Protein AF-A0A167UQG4-F1 (afdb_monomer)

Structure (mmCIF, N/CA/C/O backbone):
data_AF-A0A167UQG4-F1
#
_entry.id   AF-A0A167UQG4-F1
#
loop_
_atom_site.group_PDB
_atom_site.id
_atom_site.type_symbol
_atom_site.label_atom_id
_atom_site.label_alt_id
_atom_site.label_comp_id
_atom_site.label_asym_id
_atom_site.label_entity_id
_atom_site.label_seq_id
_atom_site.pdbx_PDB_ins_code
_atom_site.Cartn_x
_atom_site.Cartn_y
_atom_site.Cartn_z
_atom_site.occupancy
_atom_site.B_iso_or_equiv
_atom_site.auth_seq_id
_atom_site.auth_comp_id
_atom_site.auth_asym_id
_atom_site.auth_atom_id
_atom_site.pdbx_PDB_model_num
ATOM 1 N N . MET A 1 1 ? -25.604 55.575 -1.980 1.00 44.06 1 MET A N 1
ATOM 2 C CA . MET A 1 1 ? -24.726 55.229 -0.843 1.00 44.06 1 MET A CA 1
ATOM 3 C C . MET A 1 1 ? -23.703 54.223 -1.335 1.00 44.06 1 MET A C 1
ATOM 5 O O . MET A 1 1 ? -24.022 53.053 -1.478 1.00 44.06 1 MET A O 1
ATOM 9 N N . ALA A 1 2 ? -22.527 54.716 -1.715 1.00 41.53 2 ALA A N 1
ATOM 10 C CA . ALA A 1 2 ? -21.409 53.924 -2.204 1.00 41.53 2 ALA A CA 1
ATOM 11 C C . ALA A 1 2 ? -20.313 53.993 -1.138 1.00 41.53 2 ALA A C 1
ATOM 13 O O . ALA A 1 2 ? -19.807 55.078 -0.865 1.00 41.53 2 ALA A O 1
ATOM 14 N N . PHE A 1 3 ? -19.983 52.862 -0.519 1.00 41.62 3 PHE A N 1
ATOM 15 C CA . PHE A 1 3 ? -18.813 52.752 0.347 1.00 41.62 3 PHE A CA 1
ATOM 16 C C . PHE A 1 3 ? -17.750 51.947 -0.390 1.00 41.62 3 PHE A C 1
ATOM 18 O O . PHE A 1 3 ? -17.794 50.724 -0.475 1.00 41.62 3 PHE A O 1
ATOM 25 N N . SER A 1 4 ? -16.832 52.705 -0.980 1.00 42.44 4 SER A N 1
ATOM 26 C CA . SER A 1 4 ? -15.560 52.248 -1.512 1.00 42.44 4 SER A CA 1
ATOM 27 C C . SER A 1 4 ? -14.543 52.296 -0.376 1.00 42.44 4 SER A C 1
ATOM 29 O O . SER A 1 4 ? -14.320 53.364 0.191 1.00 42.44 4 SER A O 1
ATOM 31 N N . LEU A 1 5 ? -13.943 51.156 -0.038 1.00 44.22 5 LEU A N 1
ATOM 32 C CA . LEU A 1 5 ? -12.748 51.067 0.801 1.00 44.22 5 LEU A CA 1
ATOM 33 C C . LEU A 1 5 ? -11.855 49.949 0.254 1.00 44.22 5 LEU A C 1
ATOM 35 O O . LEU A 1 5 ? -11.884 48.821 0.731 1.00 44.22 5 LEU A O 1
ATOM 39 N N . ASN A 1 6 ? -11.057 50.281 -0.760 1.00 39.06 6 ASN A N 1
ATOM 40 C CA . ASN A 1 6 ? -9.860 49.521 -1.111 1.00 39.06 6 ASN A CA 1
ATOM 41 C C . ASN A 1 6 ? -8.646 50.269 -0.545 1.00 39.06 6 ASN A C 1
ATOM 43 O O . ASN A 1 6 ? -8.158 51.225 -1.145 1.00 39.06 6 ASN A O 1
ATOM 47 N N . LEU A 1 7 ? -8.185 49.833 0.628 1.00 46.12 7 LEU A N 1
ATOM 48 C CA . LEU A 1 7 ? -6.834 50.085 1.137 1.00 46.12 7 LEU A CA 1
ATOM 49 C C . LEU A 1 7 ? -5.995 48.802 1.011 1.00 46.12 7 LEU A C 1
ATOM 51 O O . LEU A 1 7 ? -6.557 47.724 0.860 1.00 46.12 7 LEU A O 1
ATOM 55 N N . PHE A 1 8 ? -4.669 48.965 1.122 1.00 41.91 8 PHE A N 1
ATOM 56 C CA . PHE A 1 8 ? -3.551 48.046 0.815 1.00 41.91 8 PHE A CA 1
ATOM 57 C C . PHE A 1 8 ? -3.086 48.181 -0.646 1.00 41.91 8 PHE A C 1
ATOM 59 O O . PHE A 1 8 ? -3.626 47.565 -1.552 1.00 41.91 8 PHE A O 1
ATOM 66 N N . SER A 1 9 ? -2.178 49.095 -1.008 1.00 38.16 9 SER A N 1
ATOM 67 C CA . SER A 1 9 ? -0.831 49.412 -0.490 1.00 38.16 9 SER A CA 1
ATOM 68 C C . SER A 1 9 ? 0.144 48.228 -0.483 1.00 38.16 9 SER A C 1
ATOM 70 O O . SER A 1 9 ? 0.156 47.410 0.428 1.00 38.16 9 SER A O 1
ATOM 72 N N . THR A 1 10 ? 0.993 48.229 -1.519 1.00 45.59 10 THR A N 1
ATOM 73 C CA . THR A 1 10 ? 2.433 47.909 -1.523 1.00 45.59 10 THR A CA 1
ATOM 74 C C . THR A 1 10 ? 2.915 46.622 -0.846 1.00 45.59 10 THR A C 1
ATOM 76 O O . THR A 1 10 ? 3.188 46.609 0.347 1.00 45.59 10 THR A O 1
ATOM 79 N N . ALA A 1 11 ? 3.251 45.621 -1.665 1.00 42.28 11 ALA A N 1
ATOM 80 C CA . ALA A 1 11 ? 4.601 45.045 -1.689 1.00 42.28 11 ALA A CA 1
ATOM 81 C C . ALA A 1 11 ? 4.767 44.161 -2.932 1.00 42.28 11 ALA A C 1
ATOM 83 O O . ALA A 1 11 ? 4.270 43.039 -3.011 1.00 42.28 11 ALA A O 1
ATOM 84 N N . ARG A 1 12 ? 5.507 44.669 -3.919 1.00 43.81 12 ARG A N 1
ATOM 85 C CA . ARG A 1 12 ? 6.054 43.862 -5.009 1.00 43.81 12 ARG A CA 1
ATOM 86 C C . ARG A 1 12 ? 7.182 43.025 -4.409 1.00 43.81 12 ARG A C 1
ATOM 88 O O . ARG A 1 12 ? 8.318 43.479 -4.347 1.00 43.81 12 ARG A O 1
ATOM 95 N N . ALA A 1 13 ? 6.859 41.833 -3.920 1.00 40.12 13 ALA A N 1
ATOM 96 C CA . ALA A 1 13 ? 7.872 40.867 -3.533 1.00 40.12 13 ALA A CA 1
ATOM 97 C C . ALA A 1 13 ? 8.563 40.371 -4.808 1.00 40.12 13 ALA A C 1
ATOM 99 O O . ALA A 1 13 ? 7.996 39.618 -5.601 1.00 40.12 13 ALA A O 1
ATOM 100 N N . THR A 1 14 ? 9.789 40.831 -5.025 1.00 47.28 14 THR A N 1
ATOM 101 C CA . THR A 1 14 ? 10.745 40.194 -5.921 1.00 47.28 14 THR A CA 1
ATOM 102 C C . THR A 1 14 ? 11.059 38.818 -5.343 1.00 47.28 14 THR A C 1
ATOM 104 O O . THR A 1 14 ? 11.948 38.650 -4.511 1.00 47.28 14 THR A O 1
ATOM 107 N N . SER A 1 15 ? 10.302 37.802 -5.753 1.00 40.91 15 SER A N 1
ATOM 108 C CA . SER A 1 15 ? 10.713 36.423 -5.539 1.00 40.91 15 SER A CA 1
ATOM 109 C C . SER A 1 15 ? 11.954 36.191 -6.393 1.00 40.91 15 SER A C 1
ATOM 111 O O . SER A 1 15 ? 11.894 35.982 -7.604 1.00 40.91 15 SER A O 1
ATOM 113 N N . ALA A 1 16 ? 13.113 36.298 -5.744 1.00 41.09 16 ALA A N 1
ATOM 114 C CA . ALA A 1 16 ? 14.368 35.818 -6.279 1.00 41.09 16 ALA A CA 1
ATOM 115 C C . ALA A 1 16 ? 14.128 34.414 -6.845 1.00 41.09 16 ALA A C 1
ATOM 117 O O . ALA A 1 16 ? 13.680 33.514 -6.128 1.00 41.09 16 ALA A O 1
ATOM 118 N N . LEU A 1 17 ? 14.392 34.255 -8.143 1.00 42.31 17 LEU A N 1
ATOM 119 C CA . LEU A 1 17 ? 14.479 32.974 -8.827 1.00 42.31 17 LEU A CA 1
ATOM 120 C C . LEU A 1 17 ? 15.556 32.153 -8.123 1.00 42.31 17 LEU A C 1
ATOM 122 O O . LEU A 1 17 ? 16.732 32.168 -8.484 1.00 42.31 17 LEU A O 1
ATOM 126 N N . ARG A 1 18 ? 15.154 31.442 -7.071 1.00 41.59 18 ARG A N 1
ATOM 127 C CA . ARG A 1 18 ? 15.983 30.440 -6.431 1.00 41.59 18 ARG A CA 1
ATOM 128 C C . ARG A 1 18 ? 15.953 29.243 -7.364 1.00 41.59 18 ARG A C 1
ATOM 130 O O . ARG A 1 18 ? 15.085 28.380 -7.275 1.00 41.59 18 ARG A O 1
ATOM 137 N N . SER A 1 19 ? 16.876 29.282 -8.321 1.00 50.94 19 SER A N 1
ATOM 138 C CA . SER A 1 19 ? 17.282 28.141 -9.127 1.00 50.94 19 SER A CA 1
ATOM 139 C C . SER A 1 19 ? 17.297 26.914 -8.213 1.00 50.94 19 SER A C 1
ATOM 141 O O . SER A 1 19 ? 17.984 26.959 -7.182 1.00 50.94 19 SER A O 1
ATOM 143 N N . PRO A 1 20 ? 16.523 25.847 -8.491 1.00 48.69 20 PRO A N 1
ATOM 144 C CA . PRO A 1 20 ? 16.778 24.593 -7.821 1.00 48.69 20 PRO A CA 1
ATOM 145 C C . PRO A 1 20 ? 18.173 24.206 -8.288 1.00 48.69 20 PRO A C 1
ATOM 147 O O . PRO A 1 20 ? 18.348 23.790 -9.431 1.00 48.69 20 PRO A O 1
ATOM 150 N N . ALA A 1 21 ? 19.170 24.434 -7.430 1.00 43.59 21 ALA A N 1
ATOM 151 C CA . ALA A 1 21 ? 20.502 23.906 -7.616 1.00 43.59 21 ALA A CA 1
ATOM 152 C C . ALA A 1 21 ? 20.298 22.430 -7.916 1.00 43.59 21 ALA A C 1
ATOM 154 O O . ALA A 1 21 ? 19.863 21.658 -7.056 1.00 43.59 21 ALA A O 1
ATOM 155 N N . THR A 1 22 ? 20.492 22.088 -9.187 1.00 49.50 22 THR A N 1
ATOM 156 C CA . THR A 1 22 ? 20.517 20.733 -9.679 1.00 49.50 22 THR A CA 1
ATOM 157 C C . THR A 1 22 ? 21.575 20.058 -8.834 1.00 49.50 22 THR A C 1
ATOM 159 O O . THR A 1 22 ? 22.768 20.184 -9.096 1.00 49.50 22 THR A O 1
ATOM 162 N N . MET A 1 23 ? 21.139 19.379 -7.775 1.00 44.22 23 MET A N 1
ATOM 163 C CA . MET A 1 23 ? 21.910 18.349 -7.111 1.00 44.22 23 MET A CA 1
ATOM 164 C C . MET A 1 23 ? 22.037 17.244 -8.153 1.00 44.22 23 MET A C 1
ATOM 166 O O . MET A 1 23 ? 21.338 16.231 -8.126 1.00 44.22 23 MET A O 1
ATOM 170 N N . LEU A 1 24 ? 22.914 17.481 -9.130 1.00 43.97 24 LEU A N 1
ATOM 171 C CA . LEU A 1 24 ? 23.638 16.429 -9.790 1.00 43.97 24 LEU A CA 1
ATOM 172 C C . LEU A 1 24 ? 24.269 15.685 -8.624 1.00 43.97 24 LEU A C 1
ATOM 174 O O . LEU A 1 24 ? 25.264 16.123 -8.052 1.00 43.97 24 LEU A O 1
ATOM 178 N N . ARG A 1 25 ? 23.643 14.577 -8.218 1.00 46.06 25 ARG A N 1
ATOM 179 C CA . ARG A 1 25 ? 24.401 13.503 -7.605 1.00 46.06 25 ARG A CA 1
ATOM 180 C C . ARG A 1 25 ? 25.448 13.171 -8.652 1.00 46.06 25 ARG A C 1
ATOM 182 O O . ARG A 1 25 ? 25.161 12.448 -9.605 1.00 46.06 25 ARG A O 1
ATOM 189 N N . LEU A 1 26 ? 26.623 13.785 -8.518 1.00 40.41 26 LEU A N 1
ATOM 190 C CA . LEU A 1 26 ? 27.827 13.255 -9.105 1.00 40.41 26 LEU A CA 1
ATOM 191 C C . LEU A 1 26 ? 27.872 11.831 -8.576 1.00 40.41 26 LEU A C 1
ATOM 193 O O . LEU A 1 26 ? 28.085 11.597 -7.388 1.00 40.41 26 LEU A O 1
ATOM 197 N N . PHE A 1 27 ? 27.554 10.881 -9.447 1.00 45.03 27 PHE A N 1
ATOM 198 C CA . PHE A 1 27 ? 27.988 9.523 -9.234 1.00 45.03 27 PHE A CA 1
ATOM 199 C C . PHE A 1 27 ? 29.497 9.632 -9.090 1.00 45.03 27 PHE A C 1
ATOM 201 O O . PHE A 1 27 ? 30.192 9.952 -10.055 1.00 45.03 27 PHE A O 1
ATOM 208 N N . SER A 1 28 ? 29.976 9.472 -7.861 1.00 40.66 28 SER A N 1
ATOM 209 C CA . SER A 1 28 ? 31.384 9.316 -7.564 1.00 40.66 28 SER A CA 1
ATOM 210 C C . SER A 1 28 ? 31.857 8.109 -8.364 1.00 40.66 28 SER A C 1
ATOM 212 O O . SER A 1 28 ? 31.721 6.970 -7.928 1.00 40.66 28 SER A O 1
ATOM 214 N N . PHE A 1 29 ? 32.374 8.347 -9.567 1.00 49.50 29 PHE A N 1
ATOM 215 C CA . PHE A 1 29 ? 33.237 7.398 -10.244 1.00 49.50 29 PHE A CA 1
ATOM 216 C C . PHE A 1 29 ? 34.545 7.413 -9.464 1.00 49.50 29 PHE A C 1
ATOM 218 O O . PHE A 1 29 ? 35.520 8.062 -9.843 1.00 49.50 29 PHE A O 1
ATOM 225 N N . THR A 1 30 ? 34.564 6.712 -8.333 1.00 48.34 30 THR A N 1
ATOM 226 C CA . THR A 1 30 ? 35.820 6.197 -7.820 1.00 48.34 30 THR A CA 1
ATOM 227 C C . THR A 1 30 ? 36.338 5.273 -8.916 1.00 48.34 30 THR A C 1
ATOM 229 O O . THR A 1 30 ? 35.802 4.195 -9.172 1.00 48.34 30 THR A O 1
ATOM 232 N N . ARG A 1 31 ? 37.341 5.745 -9.665 1.00 52.44 31 ARG A N 1
ATOM 233 C CA . ARG A 1 31 ? 38.166 4.852 -10.477 1.00 52.44 31 ARG A CA 1
ATOM 234 C C . ARG A 1 31 ? 38.601 3.728 -9.536 1.00 52.44 31 ARG A C 1
ATOM 236 O O . ARG A 1 31 ? 39.159 4.052 -8.485 1.00 52.44 31 ARG A O 1
ATOM 243 N N . PRO A 1 32 ? 38.360 2.446 -9.850 1.00 47.47 32 PRO A N 1
ATOM 244 C CA . PRO A 1 32 ? 39.000 1.395 -9.088 1.00 47.47 32 PRO A CA 1
ATOM 245 C C . PRO A 1 32 ? 40.500 1.593 -9.294 1.00 47.47 32 PRO A C 1
ATOM 247 O O . PRO A 1 32 ? 41.012 1.444 -10.404 1.00 47.47 32 PRO A O 1
ATOM 250 N N . ALA A 1 33 ? 41.193 2.019 -8.240 1.00 46.78 33 ALA A N 1
ATOM 251 C CA . ALA A 1 33 ? 42.635 1.926 -8.194 1.00 46.78 33 ALA A CA 1
ATOM 252 C C . ALA A 1 33 ? 42.943 0.439 -8.368 1.00 46.78 33 ALA A C 1
ATOM 254 O O . ALA A 1 33 ? 42.618 -0.379 -7.506 1.00 46.78 33 ALA A O 1
ATOM 255 N N . HIS A 1 34 ? 43.481 0.073 -9.528 1.00 50.28 34 HIS A N 1
ATOM 256 C CA . HIS A 1 34 ? 44.082 -1.232 -9.708 1.00 50.28 34 HIS A CA 1
ATOM 257 C C . HIS A 1 34 ? 45.213 -1.321 -8.685 1.00 50.28 34 HIS A C 1
ATOM 259 O O . HIS A 1 34 ? 46.263 -0.710 -8.861 1.00 50.28 34 HIS A O 1
ATOM 265 N N . ALA A 1 35 ? 44.961 -2.027 -7.585 1.00 48.19 35 ALA A N 1
ATOM 266 C CA . ALA A 1 35 ? 45.991 -2.411 -6.643 1.00 48.19 35 ALA A CA 1
ATOM 267 C C . ALA A 1 35 ? 46.981 -3.293 -7.410 1.00 48.19 35 ALA A C 1
ATOM 269 O O . ALA A 1 35 ? 46.701 -4.459 -7.696 1.00 48.19 35 ALA A O 1
ATOM 270 N N . ALA A 1 36 ? 48.108 -2.708 -7.815 1.00 57.75 36 ALA A N 1
ATOM 271 C CA . ALA A 1 36 ? 49.253 -3.484 -8.246 1.00 57.75 36 ALA A CA 1
ATOM 272 C C . ALA A 1 36 ? 49.681 -4.352 -7.048 1.00 57.75 36 ALA A C 1
ATOM 274 O O . ALA A 1 36 ? 49.823 -3.818 -5.944 1.00 57.75 36 ALA A O 1
ATOM 275 N N . PRO A 1 37 ? 49.824 -5.678 -7.209 1.00 54.94 37 PRO A N 1
ATOM 276 C CA . PRO A 1 37 ? 50.287 -6.522 -6.119 1.00 54.94 37 PRO A CA 1
ATOM 277 C C . PRO A 1 37 ? 51.728 -6.134 -5.741 1.00 54.94 37 PRO A C 1
ATOM 279 O O . PRO A 1 37 ? 52.504 -5.769 -6.628 1.00 54.94 37 PRO A O 1
ATOM 282 N N . PRO A 1 38 ? 52.104 -6.210 -4.451 1.00 48.00 38 PRO A N 1
ATOM 283 C CA . PRO A 1 38 ? 53.460 -5.900 -4.021 1.00 48.00 38 PRO A CA 1
ATOM 284 C C . PRO A 1 38 ? 54.453 -6.855 -4.692 1.00 48.00 38 PRO A C 1
ATOM 286 O O . PRO A 1 38 ? 54.266 -8.073 -4.696 1.00 48.00 38 PRO A O 1
ATOM 289 N N . PHE A 1 39 ? 55.506 -6.284 -5.275 1.00 46.25 39 PHE A N 1
ATOM 290 C CA . PHE A 1 39 ? 56.647 -7.020 -5.801 1.00 46.25 39 PHE A CA 1
ATOM 291 C C . PHE A 1 39 ? 57.419 -7.620 -4.618 1.00 46.25 39 PHE A C 1
ATOM 293 O O . PHE A 1 39 ? 58.091 -6.903 -3.880 1.00 46.25 39 PHE A O 1
ATOM 300 N N . ILE A 1 40 ? 57.259 -8.927 -4.404 1.00 49.91 40 ILE A N 1
ATOM 301 C CA . ILE A 1 40 ? 58.032 -9.711 -3.437 1.00 49.91 40 ILE A CA 1
ATOM 302 C C . ILE A 1 40 ? 59.049 -10.515 -4.243 1.00 49.91 40 ILE A C 1
ATOM 304 O O . ILE A 1 40 ? 58.682 -11.442 -4.969 1.00 49.91 40 ILE A O 1
ATOM 308 N N . ASP A 1 41 ? 60.319 -10.141 -4.120 1.00 48.91 41 ASP A N 1
ATOM 309 C CA . ASP A 1 41 ? 61.443 -10.895 -4.664 1.00 48.91 41 ASP A CA 1
ATOM 310 C C . ASP A 1 41 ? 61.645 -12.161 -3.818 1.00 48.91 41 ASP A C 1
ATOM 312 O O . ASP A 1 41 ? 61.890 -12.098 -2.613 1.00 48.91 41 ASP A O 1
ATOM 316 N N . GLY A 1 42 ? 61.488 -13.331 -4.437 1.00 42.59 42 GLY A N 1
ATOM 317 C CA . GLY A 1 42 ? 61.530 -14.615 -3.740 1.00 42.59 42 GLY A CA 1
ATOM 318 C C . GLY A 1 42 ? 61.753 -15.775 -4.700 1.00 42.59 42 GLY A C 1
ATOM 319 O O . GLY A 1 42 ? 60.814 -16.334 -5.266 1.00 42.59 42 GLY A O 1
ATOM 320 N N . ARG A 1 43 ? 63.024 -16.145 -4.880 1.00 44.59 43 ARG A N 1
ATOM 321 C CA . ARG A 1 43 ? 63.448 -17.393 -5.527 1.00 44.59 43 ARG A CA 1
ATOM 322 C C . ARG A 1 43 ? 63.004 -18.574 -4.660 1.00 44.59 43 ARG A C 1
ATOM 324 O O . ARG A 1 43 ? 63.323 -18.620 -3.479 1.00 44.59 43 ARG A O 1
ATOM 331 N N . GLY A 1 44 ? 62.310 -19.541 -5.253 1.00 38.81 44 GLY A N 1
ATOM 332 C CA . GLY A 1 44 ? 61.918 -20.782 -4.580 1.00 38.81 44 GLY A CA 1
ATOM 333 C C . GLY A 1 44 ? 60.709 -21.417 -5.253 1.00 38.81 44 GLY A C 1
ATOM 334 O O . GLY A 1 44 ? 59.578 -20.967 -5.093 1.00 38.81 44 GLY A O 1
ATOM 335 N N . GLY A 1 45 ? 60.951 -22.436 -6.074 1.00 50.22 45 GLY A N 1
ATOM 336 C CA . GLY A 1 45 ? 59.930 -23.084 -6.887 1.00 50.22 45 GLY A CA 1
ATOM 337 C C . GLY A 1 45 ? 58.823 -23.751 -6.069 1.00 50.22 45 GLY A C 1
ATOM 338 O O . GLY A 1 45 ? 59.052 -24.735 -5.382 1.00 50.22 45 GLY A O 1
ATOM 339 N N . SER A 1 46 ? 57.589 -23.274 -6.242 1.00 45.84 46 SER A N 1
ATOM 340 C CA . SER A 1 46 ? 56.387 -24.117 -6.277 1.00 45.84 46 SER A CA 1
ATOM 341 C C . SER A 1 46 ? 55.245 -23.379 -6.998 1.00 45.84 46 SER A C 1
ATOM 343 O O . SER A 1 46 ? 54.524 -22.556 -6.440 1.00 45.84 46 SER A O 1
ATOM 345 N N . LYS A 1 47 ? 55.053 -23.658 -8.291 1.00 48.88 47 LYS A N 1
ATOM 346 C CA . LYS A 1 47 ? 53.810 -23.308 -9.006 1.00 48.88 47 LYS A CA 1
ATOM 347 C C . LYS A 1 47 ? 52.885 -24.539 -8.976 1.00 48.88 47 LYS A C 1
ATOM 349 O O . LYS A 1 47 ? 53.376 -25.632 -9.230 1.00 48.88 47 LYS A O 1
ATOM 354 N N . PRO A 1 48 ? 51.547 -24.415 -8.890 1.00 48.78 48 PRO A N 1
ATOM 355 C CA . PRO A 1 48 ? 50.751 -23.479 -8.093 1.00 48.78 48 PRO A CA 1
ATOM 356 C C . PRO A 1 48 ? 49.541 -24.195 -7.430 1.00 48.78 48 PRO A C 1
ATOM 358 O O . PRO A 1 48 ? 48.648 -24.704 -8.114 1.00 48.78 48 PRO A O 1
ATOM 361 N N . ARG A 1 49 ? 49.429 -24.177 -6.096 1.00 51.34 49 ARG A N 1
ATOM 362 C CA . ARG A 1 49 ? 48.295 -24.798 -5.362 1.00 51.34 49 ARG A CA 1
ATOM 363 C C . ARG A 1 49 ? 46.922 -24.214 -5.771 1.00 51.34 49 ARG A C 1
ATOM 365 O O . ARG A 1 49 ? 45.922 -24.926 -5.790 1.00 51.34 49 ARG A O 1
ATOM 372 N N . SER A 1 50 ? 46.900 -22.954 -6.221 1.00 56.91 50 SER A N 1
ATOM 373 C CA . SER A 1 50 ? 45.722 -22.238 -6.745 1.00 56.91 50 SER A CA 1
ATOM 374 C C . SER A 1 50 ? 45.143 -22.831 -8.048 1.00 56.91 50 SER A C 1
ATOM 376 O O . SER A 1 50 ? 43.924 -22.973 -8.159 1.00 56.91 50 SER A O 1
ATOM 378 N N . LYS A 1 51 ? 45.971 -23.273 -9.014 1.00 54.28 51 LYS A N 1
ATOM 379 C CA . LYS A 1 51 ? 45.440 -23.906 -10.245 1.00 54.28 51 LYS A CA 1
ATOM 380 C C . LYS A 1 51 ? 44.856 -25.291 -9.970 1.00 54.28 51 LYS A C 1
ATOM 382 O O . LYS A 1 51 ? 43.929 -25.693 -10.663 1.00 54.28 51 LYS A O 1
ATOM 387 N N . ARG A 1 52 ? 45.346 -25.994 -8.941 1.00 52.62 52 ARG A N 1
ATOM 388 C CA . ARG A 1 52 ? 44.805 -27.295 -8.512 1.00 52.62 52 ARG A CA 1
ATOM 389 C C . ARG A 1 52 ? 43.430 -27.148 -7.846 1.00 52.62 52 ARG A C 1
ATOM 391 O O . ARG A 1 52 ? 42.553 -27.945 -8.140 1.00 52.62 52 ARG A O 1
ATOM 398 N N . LEU A 1 53 ? 43.209 -26.090 -7.057 1.00 57.38 53 LEU A N 1
ATOM 399 C CA . LEU A 1 53 ? 41.897 -25.728 -6.485 1.00 57.38 53 LEU A CA 1
ATOM 400 C C . LEU A 1 53 ? 40.874 -25.290 -7.552 1.00 57.38 53 LEU A C 1
ATOM 402 O O . LEU A 1 53 ? 39.711 -25.672 -7.483 1.00 57.38 53 LEU A O 1
ATOM 406 N N . LEU A 1 54 ? 41.301 -24.549 -8.581 1.00 57.31 54 LEU A N 1
ATOM 407 C CA . LEU A 1 54 ? 40.449 -24.200 -9.730 1.00 57.31 54 LEU A CA 1
ATOM 408 C C . LEU A 1 54 ? 40.170 -25.406 -10.646 1.00 57.31 54 LEU A C 1
ATOM 410 O O . LEU A 1 54 ? 39.080 -25.514 -11.213 1.00 57.31 54 LEU A O 1
ATOM 414 N N . ALA A 1 55 ? 41.120 -26.336 -10.781 1.00 59.78 55 ALA A N 1
ATOM 415 C CA . ALA A 1 55 ? 40.923 -27.604 -11.485 1.00 59.78 55 ALA A CA 1
ATOM 416 C C . ALA A 1 55 ? 39.970 -28.537 -10.718 1.00 59.78 55 ALA A C 1
ATOM 418 O O . ALA A 1 55 ? 39.080 -29.109 -11.342 1.00 59.78 55 ALA A O 1
ATOM 419 N N . ALA A 1 56 ? 40.086 -28.587 -9.386 1.00 65.69 56 ALA A N 1
ATOM 420 C CA . ALA A 1 56 ? 39.230 -29.351 -8.474 1.00 65.69 56 ALA A CA 1
ATOM 421 C C . ALA A 1 56 ? 37.849 -28.723 -8.231 1.00 65.69 56 ALA A C 1
ATOM 423 O O . ALA A 1 56 ? 37.009 -29.322 -7.570 1.00 65.69 56 ALA A O 1
ATOM 424 N N . ARG A 1 57 ? 37.594 -27.514 -8.744 1.00 71.62 57 ARG A N 1
ATOM 425 C CA . ARG A 1 57 ? 36.273 -26.903 -8.635 1.00 71.62 57 ARG A CA 1
ATOM 426 C C . ARG A 1 57 ? 35.298 -27.638 -9.543 1.00 71.62 57 ARG A C 1
ATOM 428 O O . ARG A 1 57 ? 35.529 -27.713 -10.759 1.00 71.62 57 ARG A O 1
ATOM 435 N N . ASP A 1 58 ? 34.219 -28.122 -8.937 1.00 85.12 58 ASP A N 1
ATOM 436 C CA . ASP A 1 58 ? 33.203 -28.916 -9.613 1.00 85.12 58 ASP A CA 1
ATOM 437 C C . ASP A 1 58 ? 32.749 -28.253 -10.919 1.00 85.12 58 ASP A C 1
ATOM 439 O O . ASP A 1 58 ? 32.517 -27.035 -10.965 1.00 85.12 58 ASP A O 1
ATOM 443 N N . PRO A 1 59 ? 32.561 -29.037 -11.993 1.00 86.50 59 PRO A N 1
ATOM 444 C CA . PRO A 1 59 ? 32.104 -28.511 -13.273 1.00 86.50 59 PRO A CA 1
ATOM 445 C C . PRO A 1 59 ? 30.738 -27.823 -13.145 1.00 86.50 59 PRO A C 1
ATOM 447 O O . PRO A 1 59 ? 30.497 -26.822 -13.816 1.00 86.50 59 PRO A O 1
ATOM 450 N N . LYS A 1 60 ? 29.881 -28.283 -12.221 1.00 86.50 60 LYS A N 1
ATOM 451 C CA . LYS A 1 60 ? 28.600 -27.638 -11.894 1.00 86.50 60 LYS A CA 1
ATOM 452 C C . LYS A 1 60 ? 28.804 -26.226 -11.353 1.00 86.50 60 LYS A C 1
ATOM 454 O O . LYS A 1 60 ? 28.158 -25.300 -11.829 1.00 86.50 60 LYS A O 1
ATOM 459 N N . ILE A 1 61 ? 29.751 -26.038 -10.433 1.00 86.25 61 ILE A N 1
ATOM 460 C CA . ILE A 1 61 ? 30.053 -24.717 -9.874 1.00 86.25 61 ILE A CA 1
ATOM 461 C C . ILE A 1 61 ? 30.644 -23.803 -10.958 1.00 86.25 61 ILE A C 1
ATOM 463 O O . ILE A 1 61 ? 30.296 -22.632 -11.021 1.00 86.25 61 ILE A O 1
ATOM 467 N N . LYS A 1 62 ? 31.457 -24.330 -11.883 1.00 84.12 62 LYS A N 1
ATOM 468 C CA . LYS A 1 62 ? 31.951 -23.561 -13.043 1.00 84.12 62 LYS A CA 1
ATOM 469 C C . LYS A 1 62 ? 30.832 -23.148 -14.000 1.00 84.12 62 LYS A C 1
ATOM 471 O O . LYS A 1 62 ? 30.879 -22.044 -14.533 1.00 84.12 62 LYS A O 1
ATOM 476 N N . ILE A 1 63 ? 29.843 -24.013 -14.233 1.00 86.69 63 ILE A N 1
ATOM 477 C CA . ILE A 1 63 ? 28.666 -23.692 -15.054 1.00 86.69 63 ILE A CA 1
ATOM 478 C C . ILE A 1 63 ? 27.806 -22.636 -14.359 1.00 86.69 63 ILE A C 1
ATOM 480 O O . ILE A 1 63 ? 27.376 -21.702 -15.028 1.00 86.69 63 ILE A O 1
ATOM 484 N N . LEU A 1 64 ? 27.601 -22.748 -13.043 1.00 85.75 64 LEU A N 1
ATOM 485 C CA . LEU A 1 64 ? 26.872 -21.761 -12.243 1.00 85.75 64 LEU A CA 1
ATOM 486 C C . LEU A 1 64 ? 27.585 -20.408 -12.243 1.00 85.75 64 LEU A C 1
ATOM 488 O O . LEU A 1 64 ? 26.970 -19.407 -12.590 1.00 85.75 64 LEU A O 1
ATOM 492 N N . ASP A 1 65 ? 28.891 -20.375 -11.984 1.00 82.19 65 ASP A N 1
ATOM 493 C CA . ASP A 1 65 ? 29.705 -19.160 -12.096 1.00 82.19 65 ASP A CA 1
ATOM 494 C C . ASP A 1 65 ? 29.623 -18.566 -13.500 1.00 82.19 65 ASP A C 1
ATOM 496 O O . ASP A 1 65 ? 29.408 -17.366 -13.679 1.00 82.19 65 ASP A O 1
ATOM 500 N N . LYS A 1 66 ? 29.740 -19.425 -14.518 1.00 83.00 66 LYS A N 1
ATOM 501 C CA . LYS A 1 66 ? 29.602 -19.020 -15.911 1.00 83.00 66 LYS A CA 1
ATOM 502 C C . LYS A 1 66 ? 28.186 -18.575 -16.231 1.00 83.00 66 LYS A C 1
ATOM 504 O O . LYS A 1 66 ? 28.070 -17.853 -17.202 1.00 83.00 66 LYS A O 1
ATOM 509 N N . ALA A 1 67 ? 27.139 -18.996 -15.520 1.00 83.62 67 ALA A N 1
ATOM 510 C CA . ALA A 1 67 ? 25.749 -18.582 -15.723 1.00 83.62 67 ALA A CA 1
ATOM 511 C C . ALA A 1 67 ? 25.436 -17.258 -15.017 1.00 83.62 67 ALA A C 1
ATOM 513 O O . ALA A 1 67 ? 24.775 -16.408 -15.609 1.00 83.62 67 ALA A O 1
ATOM 514 N N . LEU A 1 68 ? 25.958 -17.070 -13.805 1.00 82.25 68 LEU A N 1
ATOM 515 C CA . LEU A 1 68 ? 25.743 -15.891 -12.970 1.00 82.25 68 LEU A CA 1
ATOM 516 C C . LEU A 1 68 ? 26.571 -14.688 -13.440 1.00 82.25 68 LEU A C 1
ATOM 518 O O . LEU A 1 68 ? 26.047 -13.584 -13.546 1.00 82.25 68 LEU A O 1
ATOM 522 N N . TYR A 1 69 ? 27.844 -14.88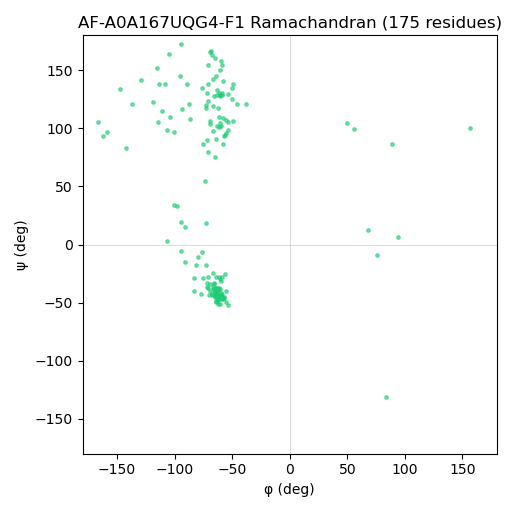6 -13.798 1.00 76.31 69 TYR A N 1
ATOM 523 C CA . TYR A 1 69 ? 28.773 -13.788 -14.115 1.00 76.31 69 TYR A CA 1
ATOM 524 C C . TYR A 1 69 ? 28.920 -13.512 -15.622 1.00 76.31 69 TYR A C 1
ATOM 526 O O . TYR A 1 69 ? 29.971 -13.091 -16.111 1.00 76.31 69 TYR A O 1
ATOM 534 N N . LYS A 1 70 ? 27.836 -13.704 -16.384 1.00 68.81 70 LYS A N 1
ATOM 535 C CA . LYS A 1 70 ? 27.742 -13.457 -17.836 1.00 68.81 70 LYS A CA 1
ATOM 536 C C . LYS A 1 70 ? 27.677 -11.971 -18.207 1.00 68.81 70 LYS A C 1
ATOM 538 O O . LYS A 1 70 ? 26.819 -11.566 -18.985 1.00 68.81 70 LYS A O 1
ATOM 543 N N . LEU A 1 71 ? 28.640 -11.164 -17.766 1.00 61.25 71 LEU A N 1
ATOM 544 C CA . LEU A 1 71 ? 28.805 -9.785 -18.260 1.00 61.25 71 LEU A CA 1
ATOM 545 C C . LEU A 1 71 ? 28.961 -9.734 -19.795 1.00 61.25 71 LEU A C 1
ATOM 547 O O . LEU A 1 71 ? 28.580 -8.757 -20.426 1.00 61.25 71 LEU A O 1
ATOM 551 N N . LYS A 1 72 ? 29.445 -10.823 -20.412 1.00 65.25 72 LYS A N 1
ATOM 552 C CA . LYS A 1 72 ? 29.614 -10.964 -21.868 1.00 65.25 72 LYS A CA 1
ATOM 553 C C . LYS A 1 72 ? 28.301 -11.146 -22.655 1.00 65.25 72 LYS A C 1
A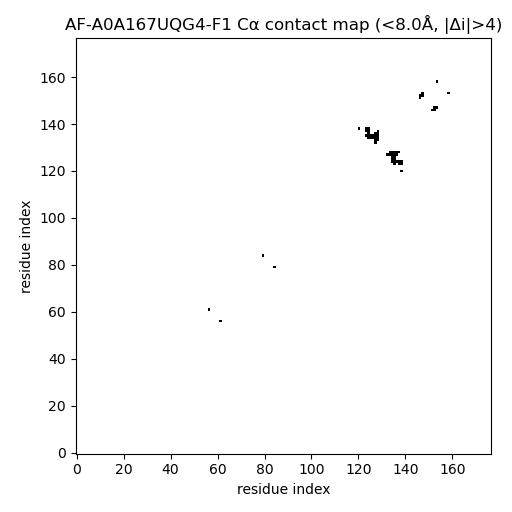TOM 555 O O . LYS A 1 72 ? 28.314 -10.969 -23.866 1.00 65.25 72 LYS A O 1
ATOM 560 N N . PHE A 1 73 ? 27.192 -11.509 -22.005 1.00 72.12 73 PHE A N 1
ATOM 561 C CA . PHE A 1 73 ? 25.897 -11.730 -22.673 1.00 72.12 73 PHE A CA 1
ATOM 562 C C . PHE A 1 73 ? 24.884 -10.613 -22.413 1.00 72.12 73 PHE A C 1
ATOM 564 O O . PHE A 1 73 ? 23.748 -10.702 -22.875 1.00 72.12 73 PHE A O 1
ATOM 571 N N . VAL A 1 74 ? 25.271 -9.564 -21.684 1.00 84.06 74 VAL A N 1
ATOM 572 C CA . VAL A 1 74 ? 24.420 -8.385 -21.547 1.00 84.06 74 VAL A CA 1
ATOM 573 C C . VAL A 1 74 ? 24.453 -7.642 -22.886 1.00 84.06 74 VAL A C 1
ATOM 575 O O . VAL A 1 74 ? 25.540 -7.258 -23.328 1.00 84.06 74 VAL A O 1
ATOM 578 N N . PRO A 1 75 ? 23.308 -7.461 -23.568 1.00 87.81 75 PRO A N 1
ATOM 579 C CA . PRO A 1 75 ? 23.281 -6.697 -24.805 1.00 87.81 75 PRO A CA 1
ATOM 580 C C . PRO A 1 75 ? 23.740 -5.254 -24.541 1.00 87.81 75 PRO A C 1
ATOM 582 O O . PRO A 1 75 ? 23.532 -4.730 -23.441 1.00 87.81 75 PRO A O 1
ATOM 585 N N . PRO A 1 76 ? 24.361 -4.585 -25.529 1.00 88.94 76 PRO A N 1
ATOM 586 C CA . PRO A 1 76 ? 24.768 -3.195 -25.376 1.00 88.94 76 PRO A CA 1
ATOM 587 C C . PRO A 1 76 ? 23.557 -2.301 -25.055 1.00 88.94 76 PRO A C 1
ATOM 589 O O . PRO A 1 76 ? 22.425 -2.629 -25.427 1.00 88.94 76 PRO A O 1
ATOM 592 N N . PRO A 1 77 ? 23.772 -1.151 -24.390 1.00 91.62 77 PRO A N 1
ATOM 593 C CA . PRO A 1 77 ? 22.688 -0.243 -24.046 1.00 91.62 77 PRO A CA 1
ATOM 594 C C . PRO A 1 77 ? 21.938 0.219 -25.298 1.00 91.62 77 PRO A C 1
ATOM 596 O O . PRO A 1 77 ? 22.530 0.500 -26.345 1.00 91.62 77 PRO A O 1
ATOM 599 N N . LEU A 1 78 ? 20.615 0.312 -25.171 1.00 93.44 78 LEU A N 1
ATOM 600 C CA . LEU A 1 78 ? 19.725 0.600 -26.285 1.00 93.44 78 LEU A CA 1
ATOM 601 C C . LEU A 1 78 ? 19.943 2.021 -26.820 1.00 93.44 78 LEU A C 1
ATOM 603 O O . LEU A 1 78 ? 19.718 3.009 -26.123 1.00 93.44 78 LEU A O 1
ATOM 607 N N . ARG A 1 79 ? 20.327 2.122 -28.095 1.00 95.06 79 ARG A N 1
ATOM 608 C CA . ARG A 1 79 ? 20.442 3.392 -28.820 1.00 95.06 79 ARG A CA 1
ATOM 609 C C . ARG A 1 79 ? 19.135 3.665 -29.558 1.00 95.06 79 ARG A C 1
ATOM 611 O O . ARG A 1 79 ? 18.741 2.897 -30.430 1.00 95.06 79 ARG A O 1
ATOM 618 N N . MET A 1 80 ? 18.446 4.745 -29.200 1.00 94.94 80 MET A N 1
ATOM 619 C CA . MET A 1 80 ? 17.191 5.144 -29.841 1.00 94.94 80 MET A CA 1
ATOM 620 C C . MET A 1 80 ? 17.399 6.390 -30.704 1.00 94.94 80 MET A C 1
ATOM 622 O O . MET A 1 80 ? 18.036 7.344 -30.270 1.00 94.94 80 MET A O 1
ATOM 626 N N . GLY A 1 81 ? 16.805 6.414 -31.900 1.00 96.88 81 GLY A N 1
ATOM 627 C CA . GLY A 1 81 ? 16.662 7.650 -32.674 1.00 96.88 81 GLY A CA 1
ATOM 628 C C . GLY A 1 81 ? 15.673 8.627 -32.021 1.00 96.88 81 GLY A C 1
ATOM 629 O O . GLY A 1 81 ? 14.870 8.236 -31.169 1.00 96.88 81 GLY A O 1
ATOM 630 N N . ARG A 1 82 ? 15.676 9.893 -32.456 1.00 96.44 82 ARG A N 1
ATOM 631 C CA . ARG A 1 82 ? 14.906 10.991 -31.832 1.00 96.44 82 ARG A CA 1
ATOM 632 C C . ARG A 1 82 ? 13.405 10.702 -31.684 1.00 96.44 82 ARG A C 1
ATOM 634 O O . ARG A 1 82 ? 12.881 10.786 -30.579 1.00 96.44 82 ARG A O 1
ATOM 641 N N . ASN A 1 83 ? 12.720 10.300 -32.759 1.00 97.31 83 ASN A N 1
ATOM 642 C CA . ASN A 1 83 ? 11.274 10.025 -32.715 1.00 97.31 83 ASN A CA 1
ATOM 643 C C . ASN A 1 83 ? 10.922 8.854 -31.782 1.00 97.31 83 ASN A C 1
ATOM 645 O O . ASN A 1 83 ? 9.921 8.910 -31.071 1.00 97.31 83 ASN A O 1
ATOM 649 N N . ARG A 1 84 ? 11.760 7.808 -31.734 1.00 97.56 84 ARG A N 1
ATOM 650 C CA . ARG A 1 84 ? 11.586 6.677 -30.806 1.00 97.56 84 ARG A CA 1
ATOM 651 C C . ARG A 1 84 ? 11.801 7.119 -29.358 1.00 97.56 84 ARG A C 1
ATOM 653 O O . ARG A 1 84 ? 11.009 6.740 -28.499 1.00 97.56 84 ARG A O 1
ATOM 660 N N . TYR A 1 85 ? 12.828 7.931 -29.104 1.00 97.94 85 TYR A N 1
ATOM 661 C CA . TYR A 1 85 ? 13.113 8.464 -27.773 1.00 97.94 85 TYR A CA 1
ATOM 662 C C . TYR A 1 85 ? 11.959 9.326 -27.246 1.00 97.94 85 TYR A C 1
ATOM 664 O O . TYR A 1 85 ? 11.529 9.128 -26.115 1.00 97.94 85 TYR A O 1
ATOM 672 N N . LEU A 1 86 ? 11.390 10.212 -28.070 1.00 97.94 86 LEU A N 1
ATOM 673 C CA . LEU A 1 86 ? 10.255 11.055 -27.668 1.00 97.94 86 LEU A CA 1
ATOM 674 C C . LEU A 1 86 ? 8.990 10.237 -27.353 1.00 97.94 86 LEU A C 1
ATOM 676 O O . LEU A 1 86 ? 8.322 10.496 -26.350 1.00 97.94 86 LEU A O 1
ATOM 680 N N . ARG A 1 87 ? 8.683 9.202 -28.149 1.00 97.81 87 ARG A N 1
ATOM 681 C CA . ARG A 1 87 ? 7.586 8.261 -27.837 1.00 97.81 87 ARG A CA 1
ATOM 682 C C . ARG A 1 87 ? 7.840 7.516 -26.526 1.00 97.81 87 ARG A C 1
ATOM 684 O O . ARG A 1 87 ? 6.951 7.398 -25.694 1.00 97.81 87 ARG A O 1
ATOM 691 N N . HIS A 1 88 ? 9.065 7.043 -26.312 1.00 97.56 88 HIS A N 1
ATOM 692 C CA . HIS A 1 88 ? 9.421 6.373 -25.065 1.00 97.56 88 HIS A CA 1
ATOM 693 C C . HIS A 1 88 ? 9.305 7.316 -23.858 1.00 97.56 88 HIS A C 1
ATOM 695 O O . HIS A 1 88 ? 8.744 6.937 -22.831 1.00 97.56 88 HIS A O 1
ATOM 701 N N . TRP A 1 89 ? 9.775 8.558 -23.997 1.00 97.75 89 TRP A N 1
ATOM 702 C CA . TRP A 1 89 ? 9.719 9.569 -22.945 1.00 97.75 89 TRP A CA 1
ATOM 703 C C . TRP A 1 89 ? 8.279 9.905 -22.556 1.00 97.75 89 TRP A C 1
ATOM 705 O O . TRP A 1 89 ? 7.950 9.910 -21.373 1.00 97.75 89 TRP A O 1
ATOM 715 N N . THR A 1 90 ? 7.400 10.117 -23.537 1.00 98.38 90 THR A N 1
ATOM 716 C CA . THR A 1 90 ? 5.980 10.408 -23.282 1.00 98.38 90 THR A CA 1
ATOM 717 C C . THR A 1 90 ? 5.279 9.253 -22.568 1.00 98.38 90 THR A C 1
ATOM 719 O O . THR A 1 90 ? 4.648 9.485 -21.537 1.00 98.38 90 THR A O 1
ATOM 722 N N . ILE A 1 91 ? 5.471 8.008 -23.025 1.00 97.94 91 ILE A N 1
ATOM 723 C CA . ILE A 1 91 ? 4.928 6.810 -22.358 1.00 97.94 91 ILE A CA 1
ATOM 724 C C . ILE A 1 91 ? 5.456 6.70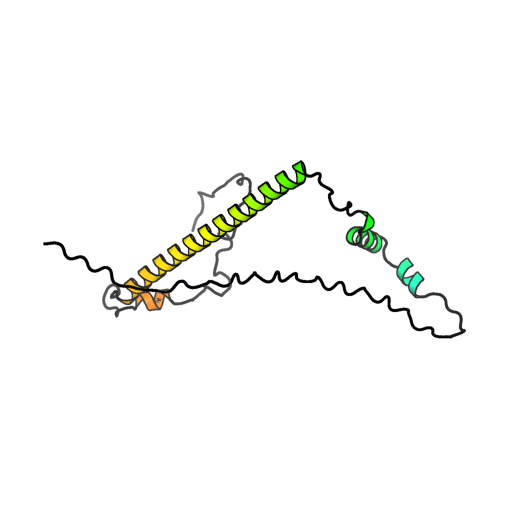0 -20.922 1.00 97.94 91 ILE A C 1
ATOM 726 O O . ILE A 1 91 ? 4.684 6.493 -19.986 1.00 97.94 91 ILE A O 1
ATOM 730 N N . HIS A 1 92 ? 6.763 6.882 -20.722 1.00 98.44 92 HIS A N 1
ATOM 731 C CA . HIS A 1 92 ? 7.375 6.800 -19.397 1.00 98.44 92 HIS A CA 1
ATOM 732 C C . HIS A 1 92 ? 6.816 7.862 -18.439 1.00 98.44 92 HIS A C 1
ATOM 734 O O . HIS A 1 92 ? 6.487 7.560 -17.290 1.00 98.44 92 HIS A O 1
ATOM 740 N N . ARG A 1 93 ? 6.661 9.105 -18.905 1.00 98.56 93 ARG A N 1
ATOM 741 C CA . ARG A 1 93 ? 6.078 10.196 -18.113 1.00 98.56 93 ARG A CA 1
ATOM 742 C C . ARG A 1 93 ? 4.610 9.944 -17.781 1.00 98.56 93 ARG A C 1
ATOM 744 O O . ARG A 1 93 ? 4.231 10.141 -16.627 1.00 98.56 93 ARG A O 1
ATOM 751 N N . ALA A 1 94 ? 3.819 9.471 -18.744 1.00 98.56 94 ALA A N 1
ATOM 752 C CA . ALA A 1 94 ? 2.423 9.099 -18.523 1.00 98.56 94 ALA A CA 1
ATOM 753 C C . ALA A 1 94 ? 2.303 7.986 -17.468 1.00 98.56 94 ALA A C 1
ATOM 755 O O . ALA A 1 94 ? 1.507 8.099 -16.539 1.00 98.56 94 ALA A O 1
ATOM 756 N N . TRP A 1 95 ? 3.166 6.968 -17.534 1.00 98.38 95 TRP A N 1
ATOM 757 C CA . TRP A 1 95 ? 3.221 5.900 -16.535 1.00 98.38 95 TRP A CA 1
ATOM 758 C C . TRP A 1 95 ? 3.579 6.408 -15.133 1.00 98.38 95 TRP A C 1
ATOM 760 O O . TRP A 1 95 ? 2.947 6.026 -14.148 1.00 98.38 95 TRP A O 1
ATOM 770 N N . LEU A 1 96 ? 4.572 7.295 -15.019 1.00 98.50 96 LEU A N 1
ATOM 771 C CA . LEU A 1 96 ? 4.925 7.899 -13.732 1.00 98.50 96 LEU A CA 1
ATOM 772 C C . LEU A 1 96 ? 3.775 8.734 -13.154 1.00 98.50 96 LEU A C 1
ATOM 774 O O . LEU A 1 96 ? 3.540 8.684 -11.945 1.00 98.50 96 LEU A O 1
ATOM 778 N N . LEU A 1 97 ? 3.054 9.471 -14.002 1.00 98.62 97 LEU A N 1
ATOM 779 C CA . LEU A 1 97 ? 1.880 10.235 -13.590 1.00 98.62 97 LEU A CA 1
ATOM 780 C C . LEU A 1 97 ? 0.765 9.307 -13.092 1.00 98.62 97 LEU A C 1
ATOM 782 O O . LEU A 1 97 ? 0.261 9.506 -11.989 1.00 98.62 97 LEU A O 1
ATOM 786 N N . PHE A 1 98 ? 0.447 8.259 -13.851 1.00 98.69 98 PHE A N 1
ATOM 787 C CA . PHE A 1 98 ? -0.537 7.245 -13.473 1.00 98.69 98 PHE A CA 1
ATOM 788 C C . PHE A 1 98 ? -0.189 6.574 -12.137 1.00 98.69 98 PHE A C 1
ATOM 790 O O . PHE A 1 98 ? -1.025 6.479 -11.241 1.00 98.69 98 PHE A O 1
ATOM 797 N N . ARG A 1 99 ? 1.076 6.182 -11.939 1.00 98.56 99 ARG A N 1
ATOM 798 C CA . ARG A 1 99 ? 1.540 5.610 -10.664 1.00 98.56 99 ARG A CA 1
ATOM 799 C C . ARG A 1 99 ? 1.364 6.569 -9.493 1.00 98.56 99 ARG A C 1
ATOM 801 O O . ARG A 1 99 ? 0.966 6.133 -8.414 1.00 98.56 99 ARG A O 1
ATOM 808 N N . ARG A 1 100 ? 1.664 7.857 -9.693 1.00 98.69 100 ARG A N 1
ATOM 809 C CA . ARG A 1 100 ? 1.446 8.889 -8.673 1.00 98.69 100 ARG A CA 1
ATOM 810 C C . ARG A 1 100 ? -0.040 9.000 -8.332 1.00 98.69 100 ARG A C 1
ATOM 812 O O . ARG A 1 100 ? -0.373 8.961 -7.154 1.00 98.69 100 ARG A O 1
ATOM 819 N N . GLN A 1 101 ? -0.907 9.076 -9.339 1.00 98.69 101 GLN A N 1
ATOM 820 C CA . GLN A 1 101 ? -2.357 9.155 -9.149 1.00 98.69 101 GLN A CA 1
ATOM 821 C C . GLN A 1 101 ? -2.905 7.936 -8.397 1.00 98.69 101 GLN A C 1
ATOM 823 O O . GLN A 1 101 ? -3.674 8.104 -7.456 1.00 98.69 101 GLN A O 1
ATOM 828 N N . ASN A 1 102 ? -2.464 6.723 -8.740 1.00 98.50 102 ASN A N 1
ATOM 829 C CA . ASN A 1 102 ? -2.879 5.503 -8.041 1.00 98.50 102 ASN A CA 1
ATOM 830 C C . ASN A 1 102 ? -2.422 5.476 -6.582 1.00 98.50 102 ASN A C 1
ATOM 832 O O . ASN A 1 102 ? -3.174 5.039 -5.713 1.00 98.50 102 ASN A O 1
ATOM 836 N N . ARG A 1 103 ? -1.199 5.943 -6.303 1.00 98.56 103 ARG A N 1
ATOM 837 C CA . ARG A 1 103 ? -0.705 6.050 -4.928 1.00 98.56 103 ARG A CA 1
ATOM 838 C C . ARG A 1 103 ? -1.530 7.059 -4.132 1.00 98.56 103 ARG A C 1
ATOM 840 O O . ARG A 1 103 ? -2.009 6.711 -3.063 1.00 98.56 103 ARG A O 1
ATOM 847 N N . GLU A 1 104 ? -1.746 8.255 -4.676 1.00 98.69 104 GLU A N 1
ATOM 848 C CA . GLU A 1 104 ? -2.565 9.281 -4.022 1.00 98.69 104 GLU A CA 1
ATOM 849 C C . GLU A 1 104 ? -4.011 8.807 -3.810 1.00 98.69 104 GLU A C 1
ATOM 851 O O . GLU A 1 104 ? -4.602 9.094 -2.776 1.00 98.69 104 GLU A O 1
ATOM 856 N N . ARG A 1 105 ? -4.592 8.061 -4.762 1.00 98.62 105 ARG A N 1
ATOM 857 C CA . ARG A 1 105 ? -5.920 7.451 -4.602 1.00 98.62 105 ARG A CA 1
ATOM 858 C C . ARG A 1 105 ? -5.940 6.482 -3.418 1.00 98.62 105 ARG A C 1
ATOM 860 O O . ARG A 1 105 ? -6.771 6.648 -2.536 1.00 98.62 105 ARG A O 1
ATOM 867 N N . ARG A 1 106 ? -4.990 5.543 -3.363 1.00 98.50 106 ARG A N 1
ATOM 868 C CA . ARG A 1 106 ? -4.868 4.587 -2.252 1.00 98.50 106 ARG A CA 1
ATOM 869 C C . ARG A 1 106 ? -4.664 5.292 -0.908 1.00 98.50 106 ARG A C 1
ATOM 871 O O . ARG A 1 106 ? -5.275 4.912 0.079 1.00 98.50 106 ARG A O 1
ATOM 8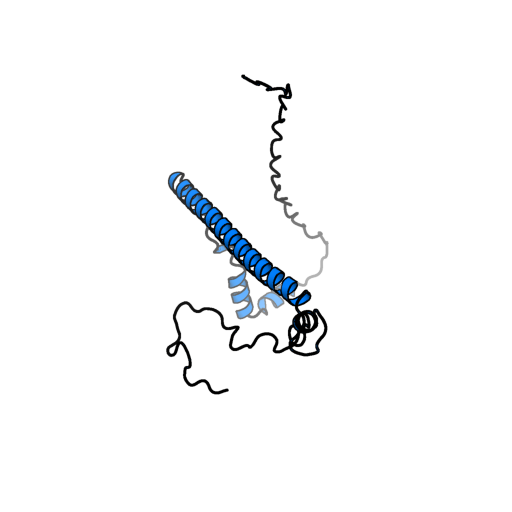78 N N . GLU A 1 107 ? -3.819 6.320 -0.860 1.00 98.56 107 GLU A N 1
ATOM 879 C CA . GLU A 1 107 ? -3.575 7.108 0.357 1.00 98.56 107 GLU A CA 1
ATOM 880 C C . GLU A 1 107 ? -4.842 7.841 0.824 1.00 98.56 107 GLU A C 1
ATOM 882 O O . GLU A 1 107 ? -5.134 7.849 2.019 1.00 98.56 107 GLU A O 1
ATOM 887 N N . ARG A 1 108 ? -5.632 8.400 -0.104 1.00 98.69 108 ARG A N 1
ATOM 888 C CA . ARG A 1 108 ? -6.929 9.020 0.212 1.00 98.69 108 ARG A CA 1
ATOM 889 C C . ARG A 1 108 ? -7.938 7.998 0.734 1.00 98.69 108 ARG A C 1
ATOM 891 O O . ARG A 1 108 ? -8.596 8.278 1.727 1.00 98.69 108 ARG A O 1
ATOM 898 N N . GLU A 1 109 ? -8.041 6.827 0.110 1.00 98.62 109 GLU A N 1
ATOM 899 C CA . GLU A 1 109 ? -8.930 5.743 0.562 1.00 98.62 109 GLU A CA 1
ATOM 900 C C . GLU A 1 109 ? -8.563 5.272 1.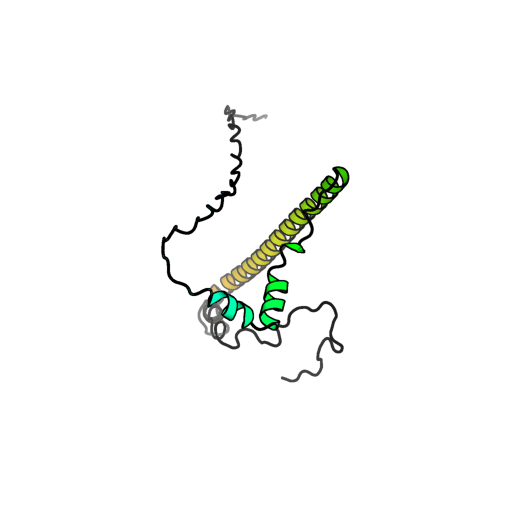977 1.00 98.62 109 GLU A C 1
ATOM 902 O O . GLU A 1 109 ? -9.431 5.175 2.842 1.00 98.62 109 GLU A O 1
ATOM 907 N N . LEU A 1 110 ? -7.270 5.062 2.250 1.00 98.56 110 LEU A N 1
ATOM 908 C CA . LEU A 1 110 ? -6.785 4.703 3.587 1.00 98.56 110 LEU A CA 1
ATOM 909 C C . LEU A 1 110 ? -7.076 5.803 4.617 1.00 98.56 110 LEU A C 1
ATOM 911 O O . LEU A 1 110 ? -7.467 5.506 5.745 1.00 98.56 110 LEU A O 1
ATOM 915 N N . MET A 1 111 ? -6.926 7.073 4.233 1.00 98.62 111 MET A N 1
ATOM 916 C CA . MET A 1 111 ? -7.256 8.208 5.095 1.00 98.62 111 MET A CA 1
ATOM 917 C C . MET A 1 111 ? -8.754 8.271 5.407 1.00 98.62 111 MET A C 1
ATOM 919 O O . MET A 1 111 ? -9.118 8.508 6.555 1.00 98.62 111 MET A O 1
ATOM 923 N N . GLN A 1 112 ? -9.617 8.015 4.422 1.00 98.62 112 GLN A N 1
ATOM 924 C CA . GLN A 1 112 ? -11.068 7.959 4.619 1.00 98.62 112 GLN A CA 1
ATOM 925 C C . GLN A 1 112 ? -11.464 6.817 5.558 1.00 98.62 112 GLN A C 1
ATOM 927 O O . GLN A 1 112 ? -12.235 7.034 6.490 1.00 98.62 112 GLN A O 1
ATOM 932 N N . GLN A 1 113 ? -10.900 5.620 5.363 1.00 98.38 113 GLN A N 1
ATOM 933 C CA . GLN A 1 113 ? -11.122 4.480 6.258 1.00 98.38 113 GLN A CA 1
ATOM 934 C C . GLN A 1 113 ? -10.695 4.817 7.690 1.00 98.38 113 GLN A C 1
ATOM 936 O O . GLN A 1 113 ? -11.462 4.606 8.627 1.00 98.38 113 GLN A O 1
ATOM 941 N N . TYR A 1 114 ? -9.513 5.416 7.855 1.00 98.44 114 TYR A N 1
ATOM 942 C CA . TYR A 1 114 ? -9.020 5.855 9.157 1.00 98.44 114 TYR A CA 1
ATOM 943 C C . TYR A 1 114 ? -9.946 6.886 9.814 1.00 98.44 114 TYR A C 1
ATOM 945 O O . TYR A 1 114 ? -10.294 6.729 10.980 1.00 98.44 114 TYR A O 1
ATOM 953 N N . GLN A 1 115 ? -10.382 7.911 9.077 1.00 98.62 115 GLN A N 1
ATOM 954 C CA . GLN A 1 115 ? -11.305 8.932 9.584 1.00 98.62 115 GLN A CA 1
ATOM 955 C C . GLN A 1 115 ? -12.650 8.321 9.988 1.00 98.62 115 GLN A C 1
ATOM 957 O O . GLN A 1 115 ? -13.154 8.615 11.068 1.00 98.62 115 GLN A O 1
ATOM 962 N N . SER A 1 116 ? -13.199 7.420 9.169 1.00 98.38 116 SER A N 1
ATOM 963 C CA . SER A 1 116 ? -14.438 6.705 9.484 1.00 98.38 116 SER A CA 1
ATOM 964 C C . SER A 1 116 ? -14.300 5.874 10.760 1.00 98.38 116 SER A C 1
ATOM 966 O O . SER A 1 116 ? -15.183 5.912 11.615 1.00 98.38 116 SER A O 1
ATOM 968 N N . MET A 1 117 ? -13.196 5.135 10.902 1.00 98.00 117 MET A N 1
ATOM 969 C CA . MET A 1 117 ? -12.911 4.347 12.102 1.00 98.00 117 MET A CA 1
ATOM 970 C C . MET A 1 117 ? -12.719 5.237 13.333 1.00 98.00 117 MET A C 1
ATOM 972 O O . MET A 1 117 ? -13.215 4.901 14.406 1.00 98.00 117 MET A O 1
ATOM 976 N N . HIS A 1 118 ? -12.016 6.362 13.183 1.00 98.00 118 HIS A N 1
ATOM 977 C CA . HIS A 1 118 ? -11.771 7.317 14.259 1.00 98.00 118 HIS A CA 1
ATOM 978 C C . HIS A 1 118 ? -13.080 7.915 14.773 1.00 98.00 118 HIS A C 1
ATOM 980 O O . HIS A 1 118 ? -13.353 7.805 15.963 1.00 98.00 118 HIS A O 1
ATOM 986 N N . ASN A 1 119 ? -13.924 8.433 13.878 1.00 98.25 119 ASN A N 1
ATOM 987 C CA . ASN A 1 119 ? -15.221 9.003 14.241 1.00 98.25 119 ASN A CA 1
ATOM 988 C C . ASN A 1 119 ? -16.094 7.974 14.975 1.00 98.25 119 ASN A C 1
ATOM 990 O O . ASN A 1 119 ? -16.632 8.268 16.036 1.00 98.25 119 ASN A O 1
ATOM 994 N N . ALA A 1 120 ? -16.169 6.737 14.469 1.00 97.38 120 ALA A N 1
ATOM 995 C CA . ALA A 1 120 ? -16.917 5.667 15.130 1.00 97.38 120 ALA A CA 1
ATOM 996 C C . ALA A 1 120 ? -16.374 5.337 16.535 1.00 97.38 120 ALA A C 1
ATOM 998 O O . ALA A 1 120 ? -17.146 5.050 17.449 1.00 97.38 120 ALA A O 1
ATOM 999 N N . CYS A 1 121 ? -15.052 5.383 16.725 1.00 96.31 121 CYS A N 1
ATOM 1000 C CA . CYS A 1 121 ? -14.432 5.160 18.030 1.00 96.31 121 CYS A CA 1
ATOM 1001 C C . CYS A 1 121 ? -14.665 6.324 19.004 1.00 96.31 121 CYS A C 1
ATOM 1003 O O . CYS A 1 121 ? -14.838 6.064 20.195 1.00 96.31 121 CYS A O 1
ATOM 1005 N N . GLU A 1 122 ? -14.676 7.571 18.526 1.00 96.44 122 GLU A N 1
ATOM 1006 C CA . GLU A 1 122 ? -15.001 8.739 19.357 1.00 96.44 122 GLU A CA 1
ATOM 1007 C C . GLU A 1 122 ? -16.457 8.686 19.833 1.00 96.44 122 GLU A C 1
ATOM 1009 O O . GLU A 1 122 ? -16.710 8.825 21.028 1.00 96.44 122 GLU A O 1
ATOM 1014 N N . GLU A 1 123 ? -17.404 8.345 18.956 1.00 95.56 123 GLU A N 1
ATOM 1015 C CA . GLU A 1 123 ? -18.794 8.106 19.370 1.00 95.56 123 GLU A CA 1
ATOM 1016 C C . GLU A 1 123 ? -18.873 6.995 20.430 1.00 95.56 12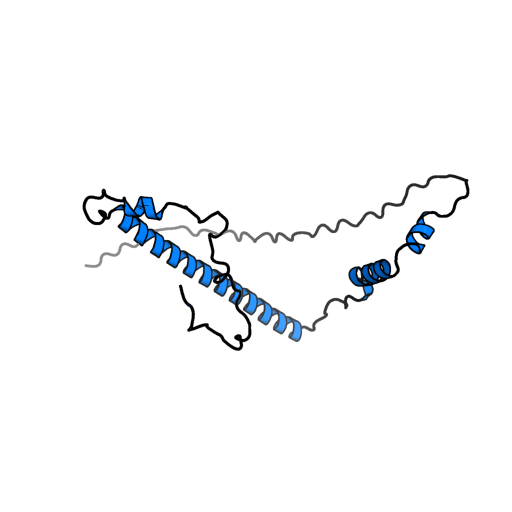3 GLU A C 1
ATOM 1018 O O . GLU A 1 123 ? -19.455 7.174 21.501 1.00 95.56 123 GLU A O 1
ATOM 1023 N N . LEU A 1 124 ? -18.188 5.867 20.205 1.00 94.50 124 LEU A N 1
ATOM 1024 C CA . LEU A 1 124 ? -18.166 4.744 21.148 1.00 94.50 124 LEU A CA 1
ATOM 1025 C C . LEU A 1 124 ? -17.596 5.127 22.527 1.00 94.50 124 LEU A C 1
ATOM 1027 O O . LEU A 1 124 ? -17.976 4.544 23.547 1.00 94.50 124 LEU A O 1
ATOM 1031 N N . ARG A 1 125 ? -16.689 6.106 22.578 1.00 94.38 125 ARG A N 1
ATOM 1032 C CA . ARG A 1 125 ? -16.101 6.612 23.823 1.00 94.38 125 ARG A CA 1
ATOM 1033 C C . ARG A 1 125 ? -17.116 7.379 24.668 1.00 94.38 125 ARG A C 1
ATOM 1035 O O . ARG A 1 125 ? -17.053 7.299 25.895 1.00 94.38 125 ARG A O 1
ATOM 1042 N N . HIS A 1 126 ? -18.042 8.080 24.021 1.00 93.06 126 HIS A N 1
ATOM 1043 C CA . HIS A 1 126 ? -19.097 8.854 24.675 1.00 93.06 126 HIS A CA 1
ATOM 1044 C C . HIS A 1 126 ? -20.387 8.056 24.904 1.00 93.06 126 HIS A C 1
ATOM 1046 O O . HIS A 1 126 ? -21.214 8.456 25.721 1.00 93.06 126 HIS A O 1
ATOM 1052 N N . THR A 1 127 ? -20.550 6.905 24.249 1.00 91.69 127 THR A N 1
ATOM 1053 C CA . THR A 1 127 ? -21.706 6.026 24.477 1.00 91.69 127 THR A CA 1
ATOM 1054 C C . THR A 1 127 ? -21.657 5.326 25.842 1.00 91.69 127 THR A C 1
ATOM 1056 O O . THR A 1 127 ? -20.615 4.817 26.276 1.00 91.69 127 THR A O 1
ATOM 1059 N N . ALA A 1 128 ? -22.810 5.261 26.514 1.00 86.56 128 ALA A N 1
ATOM 1060 C CA . ALA A 1 128 ? -23.033 4.335 27.623 1.00 86.56 128 ALA A CA 1
ATOM 1061 C C . ALA A 1 128 ? -23.260 2.927 27.057 1.00 86.56 128 ALA A C 1
ATOM 1063 O O . ALA A 1 128 ? -23.972 2.758 26.066 1.00 86.56 128 ALA A O 1
ATOM 1064 N N . GLY A 1 129 ? -22.618 1.917 27.651 1.00 79.25 129 GLY A N 1
ATOM 1065 C CA . GLY A 1 129 ? -22.752 0.536 27.187 1.00 79.25 129 GLY A CA 1
ATOM 1066 C C . GLY A 1 129 ? -24.166 -0.015 27.419 1.00 79.25 129 GLY A C 1
ATOM 1067 O O . GLY A 1 129 ? -24.911 0.524 28.234 1.00 79.25 129 GLY A O 1
ATOM 1068 N N . PRO A 1 130 ? -24.556 -1.113 26.749 1.00 83.44 130 PRO A N 1
ATOM 1069 C CA . PRO A 1 130 ? -25.865 -1.719 26.972 1.00 83.44 130 PRO A CA 1
ATOM 1070 C C . PRO A 1 130 ? -26.013 -2.166 28.437 1.00 83.44 130 PRO A C 1
ATOM 1072 O O . PRO A 1 130 ? -25.162 -2.888 28.966 1.00 83.44 130 PRO A O 1
ATOM 1075 N N . GLY A 1 131 ? -27.104 -1.747 29.083 1.00 84.31 131 GLY A N 1
ATOM 1076 C CA . GLY A 1 131 ? -27.421 -2.081 30.473 1.00 84.31 131 GLY A CA 1
ATOM 1077 C C . GLY A 1 131 ? -26.734 -1.168 31.492 1.00 84.31 131 GLY A C 1
ATOM 1078 O O . GLY A 1 131 ? -26.806 0.050 31.390 1.00 84.31 131 GLY A O 1
ATOM 1079 N N . LEU A 1 132 ? -26.095 -1.767 32.502 1.00 84.62 132 LEU A N 1
ATOM 1080 C CA . LEU A 1 132 ? -25.532 -1.071 33.670 1.00 84.62 132 LEU A CA 1
ATOM 1081 C C . LEU A 1 132 ? -24.038 -0.716 33.519 1.00 84.62 132 LEU A C 1
ATOM 1083 O O . LEU A 1 132 ? -23.333 -0.566 34.512 1.00 84.62 132 LEU A O 1
ATOM 1087 N N . ARG A 1 133 ? -23.514 -0.691 32.287 1.00 88.69 133 ARG A N 1
ATOM 1088 C CA . ARG A 1 133 ? -22.076 -0.509 32.027 1.00 88.69 133 ARG A CA 1
ATOM 1089 C C . ARG A 1 133 ? -21.721 0.967 31.887 1.00 88.69 133 ARG A C 1
ATOM 1091 O O . ARG A 1 133 ? -22.400 1.704 31.179 1.00 88.69 133 ARG A O 1
ATOM 1098 N N . ASP A 1 134 ? -20.595 1.349 32.482 1.00 88.44 134 ASP A N 1
ATOM 1099 C CA . ASP A 1 134 ? -20.095 2.724 32.454 1.00 88.44 134 ASP A CA 1
ATOM 1100 C C . ASP A 1 134 ? -19.825 3.248 31.034 1.00 88.44 134 ASP A C 1
ATOM 1102 O O . ASP A 1 134 ? -19.546 2.491 30.092 1.00 88.44 134 ASP A O 1
ATOM 1106 N N . LEU A 1 135 ? -19.819 4.578 30.916 1.00 92.00 135 LEU A N 1
ATOM 1107 C CA . LEU A 1 135 ? -19.416 5.306 29.713 1.00 92.00 135 LEU A CA 1
ATOM 1108 C C . LEU A 1 135 ? -18.052 4.819 29.196 1.00 92.00 135 LEU A C 1
ATOM 1110 O O . LEU A 1 135 ? -17.106 4.605 29.962 1.00 92.00 135 LEU A O 1
ATOM 1114 N N . GLY A 1 136 ? -17.953 4.598 27.884 1.00 91.25 136 GLY A N 1
ATOM 1115 C CA . GLY A 1 136 ? -16.702 4.192 27.239 1.00 91.25 136 GLY A CA 1
ATOM 1116 C C . GLY A 1 136 ? -16.215 2.779 27.599 1.00 91.25 136 GLY A C 1
ATOM 1117 O O . GLY A 1 136 ? -15.074 2.421 27.290 1.00 91.25 136 GLY A O 1
ATOM 1118 N N . TYR A 1 137 ? -17.039 1.936 28.237 1.00 93.69 137 TYR A N 1
ATOM 1119 C CA . TYR A 1 137 ? -16.719 0.515 28.423 1.00 93.69 137 TYR A CA 1
ATOM 1120 C C . TYR A 1 137 ? -16.419 -0.183 27.084 1.00 93.69 137 TYR A C 1
ATOM 1122 O O . TYR A 1 137 ? -15.384 -0.835 26.951 1.00 93.69 137 TYR A O 1
ATOM 1130 N N . LEU A 1 138 ? -17.286 -0.013 26.077 1.00 93.31 138 LEU A N 1
ATOM 1131 C CA . LEU A 1 138 ? -17.126 -0.665 24.771 1.00 93.31 138 LEU A CA 1
ATOM 1132 C C . LEU A 1 138 ? -15.862 -0.196 24.042 1.00 93.31 138 LEU A C 1
ATOM 1134 O O . LEU A 1 138 ? -15.167 -1.011 23.442 1.00 93.31 138 LEU A O 1
ATOM 1138 N N . TYR A 1 139 ? -15.522 1.091 24.158 1.00 95.00 139 TYR A N 1
ATOM 1139 C CA . TYR A 1 139 ? -14.286 1.646 23.610 1.00 95.00 139 TYR A CA 1
ATOM 1140 C C . TYR A 1 139 ? -13.041 0.973 24.208 1.00 95.00 139 TYR A C 1
ATOM 1142 O O . TYR A 1 139 ? -12.152 0.553 23.468 1.00 95.00 139 TYR A O 1
ATOM 1150 N N . ARG A 1 140 ? -12.997 0.788 25.536 1.00 94.50 140 ARG A N 1
ATOM 1151 C CA . ARG A 1 140 ? -11.878 0.101 26.211 1.00 94.50 140 ARG A CA 1
ATOM 1152 C C . ARG A 1 140 ? -11.704 -1.332 25.712 1.00 94.50 140 ARG A C 1
ATOM 1154 O O . ARG A 1 140 ? -10.579 -1.732 25.430 1.00 94.50 140 ARG A O 1
ATOM 1161 N N . VAL A 1 141 ? -12.806 -2.069 25.558 1.00 93.88 141 VAL A N 1
ATOM 1162 C CA . VAL A 1 141 ? -12.790 -3.444 25.028 1.00 93.88 141 VAL A CA 1
ATOM 1163 C C . VAL A 1 141 ? -12.323 -3.471 23.570 1.00 93.88 141 VAL A C 1
ATOM 1165 O O . VAL A 1 141 ? -11.462 -4.274 23.223 1.00 93.88 141 VAL A O 1
ATOM 1168 N N . ALA A 1 142 ? -12.824 -2.572 22.720 1.00 93.81 142 ALA A N 1
ATOM 1169 C CA . ALA A 1 142 ? -12.444 -2.508 21.306 1.00 93.81 142 ALA A CA 1
ATOM 1170 C C . ALA A 1 142 ? -10.957 -2.161 21.087 1.00 93.81 142 ALA A C 1
ATOM 1172 O O . ALA A 1 142 ? -10.363 -2.556 20.081 1.00 93.81 142 ALA A O 1
ATOM 1173 N N . MET A 1 143 ? -10.340 -1.426 22.018 1.00 95.44 143 MET A N 1
ATOM 1174 C CA . MET A 1 143 ? -8.920 -1.070 21.946 1.00 95.44 143 MET A CA 1
ATOM 1175 C C . MET A 1 143 ? -7.976 -2.199 22.388 1.00 95.44 143 MET A C 1
ATOM 1177 O O . MET A 1 143 ? -6.769 -2.111 22.136 1.00 95.44 143 MET A O 1
ATOM 1181 N N . GLU A 1 144 ? -8.484 -3.276 22.992 1.00 94.50 144 GLU A N 1
ATOM 1182 C CA . GLU A 1 144 ? -7.660 -4.425 23.363 1.00 94.50 144 GLU A CA 1
ATOM 1183 C C . GLU A 1 144 ? -7.051 -5.100 22.121 1.00 94.50 144 GLU A C 1
ATOM 1185 O O . GLU A 1 144 ? -7.725 -5.400 21.140 1.00 94.50 144 GLU A O 1
ATOM 1190 N N . LYS A 1 145 ? -5.746 -5.396 22.160 1.00 93.62 145 LYS A N 1
ATOM 1191 C CA . LYS A 1 145 ? -5.016 -6.055 21.055 1.00 93.62 145 LYS A CA 1
ATOM 1192 C C . LYS A 1 145 ? -4.793 -7.550 21.292 1.00 93.62 145 LYS A C 1
ATOM 1194 O O . LYS A 1 145 ? -3.764 -8.107 20.903 1.00 93.62 145 LYS A O 1
ATOM 1199 N N . LYS A 1 146 ? -5.744 -8.211 21.956 1.00 91.44 146 LYS A N 1
ATOM 1200 C CA . LYS A 1 146 ? -5.682 -9.654 22.237 1.00 91.44 146 LYS A CA 1
ATOM 1201 C C . LYS A 1 146 ? -5.689 -10.435 20.916 1.00 91.44 146 LYS A C 1
ATOM 1203 O O . LYS A 1 146 ? -6.516 -10.184 20.053 1.00 91.44 146 LYS A O 1
ATOM 1208 N N . GLY A 1 147 ? -4.732 -11.346 20.737 1.00 88.75 147 GLY A N 1
ATOM 1209 C CA . GLY A 1 147 ? -4.636 -12.206 19.546 1.00 88.75 147 GLY A CA 1
ATOM 1210 C C . GLY A 1 147 ? -4.109 -11.545 18.262 1.00 88.75 147 GLY A C 1
ATOM 1211 O O . GLY A 1 147 ? -3.776 -12.264 17.330 1.00 88.75 147 GLY A O 1
ATOM 1212 N N . VAL A 1 148 ? -3.944 -10.216 18.212 1.00 91.56 148 VAL A N 1
ATOM 1213 C CA . VAL A 1 148 ? -3.549 -9.498 16.979 1.00 91.56 148 VAL A CA 1
ATOM 1214 C C . VAL A 1 148 ? -2.099 -9.781 16.565 1.00 91.56 148 VAL A C 1
ATOM 1216 O O . VAL A 1 148 ? -1.819 -10.008 15.394 1.00 91.56 148 VAL A O 1
ATOM 1219 N N . TRP A 1 149 ? -1.166 -9.775 17.523 1.00 89.31 149 TRP A N 1
ATOM 1220 C CA . TRP A 1 149 ? 0.279 -9.880 17.250 1.00 89.31 149 TRP A CA 1
ATOM 1221 C C . TRP A 1 149 ? 0.837 -11.306 17.321 1.00 89.31 149 TRP A C 1
ATOM 1223 O O . TRP A 1 149 ? 2.021 -11.518 17.069 1.00 89.31 149 TRP A O 1
ATOM 1233 N N . ARG A 1 150 ? 0.019 -12.280 17.733 1.00 89.31 150 ARG A N 1
ATOM 1234 C CA . ARG A 1 150 ? 0.444 -13.674 17.921 1.00 89.31 150 ARG A CA 1
ATOM 1235 C C . ARG A 1 150 ? 0.150 -14.510 16.674 1.00 89.31 150 ARG A C 1
ATOM 1237 O O . ARG A 1 150 ? -0.514 -14.068 15.739 1.00 89.31 150 ARG A O 1
ATOM 1244 N N . HIS A 1 151 ? 0.640 -15.747 16.685 1.00 84.50 151 HIS A N 1
ATOM 1245 C CA . HIS A 1 151 ? 0.240 -16.764 15.717 1.00 84.50 151 HIS A CA 1
ATOM 1246 C C . HIS A 1 151 ? -1.292 -16.894 15.707 1.00 84.50 151 HIS A C 1
ATOM 1248 O O . HIS A 1 151 ? -1.902 -17.008 16.768 1.00 84.50 151 HIS A O 1
ATOM 1254 N N . GLY A 1 152 ? -1.896 -16.832 14.517 1.00 84.00 152 GLY A N 1
ATOM 1255 C CA . GLY A 1 152 ? -3.352 -16.880 14.341 1.00 84.00 152 GLY A CA 1
ATOM 1256 C C . GLY A 1 152 ? -4.070 -15.525 14.259 1.00 84.00 152 GLY A C 1
ATOM 1257 O O . GLY A 1 152 ? -5.293 -15.523 14.210 1.00 84.00 152 GLY A O 1
ATOM 1258 N N . GLY A 1 153 ? -3.364 -14.386 14.212 1.00 88.44 153 GLY A N 1
ATOM 1259 C CA . GLY A 1 153 ? -4.012 -13.068 14.086 1.00 88.44 153 GLY A CA 1
ATOM 1260 C C . GLY A 1 153 ? -4.766 -12.851 12.764 1.00 88.44 153 GLY A C 1
ATOM 1261 O O . GLY A 1 153 ? -5.836 -12.251 12.754 1.00 88.44 153 GLY A O 1
ATOM 1262 N N . ILE A 1 154 ? -4.234 -13.368 11.650 1.00 91.50 154 ILE A N 1
ATOM 1263 C CA . ILE A 1 154 ? -4.905 -13.378 10.341 1.00 91.50 154 ILE A CA 1
ATOM 1264 C C . ILE A 1 154 ? -5.086 -14.844 9.924 1.00 91.50 154 ILE A C 1
ATOM 1266 O O . ILE A 1 154 ? -4.080 -15.555 9.824 1.00 91.50 154 ILE A O 1
ATOM 1270 N N . PRO A 1 155 ? -6.320 -15.311 9.664 1.00 92.31 155 PRO A N 1
ATOM 1271 C CA . PRO A 1 155 ? -6.556 -16.665 9.174 1.00 92.31 155 PRO A CA 1
ATOM 1272 C C . PRO A 1 155 ? -5.825 -16.920 7.849 1.00 92.31 155 PRO A C 1
ATOM 1274 O O . PRO A 1 155 ? -5.951 -16.143 6.899 1.00 92.31 155 PRO A O 1
ATOM 1277 N N . ILE A 1 156 ? -5.081 -18.029 7.764 1.00 90.94 156 ILE A N 1
ATOM 1278 C CA . ILE A 1 156 ? -4.292 -18.377 6.568 1.00 90.94 156 ILE A CA 1
ATOM 1279 C C . ILE A 1 156 ? -5.169 -18.570 5.324 1.00 90.94 156 ILE A C 1
ATOM 1281 O O . ILE A 1 156 ? -4.737 -18.301 4.207 1.00 90.94 156 ILE A O 1
ATOM 1285 N N . GLU A 1 157 ? -6.423 -18.977 5.519 1.00 89.50 157 GLU A N 1
ATOM 1286 C CA . GLU A 1 157 ? -7.399 -19.149 4.446 1.00 89.50 157 GLU A CA 1
ATOM 1287 C C . GLU A 1 157 ? -7.765 -17.827 3.764 1.00 89.50 157 GLU A C 1
ATOM 1289 O O . GLU A 1 157 ? -7.980 -17.819 2.553 1.00 89.50 157 GLU A O 1
ATOM 1294 N N . TYR A 1 158 ? -7.769 -16.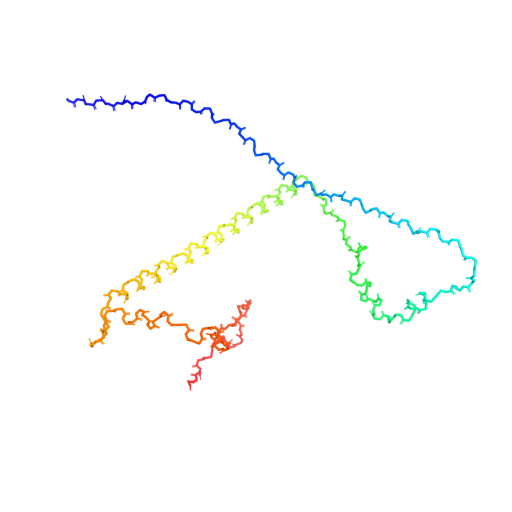718 4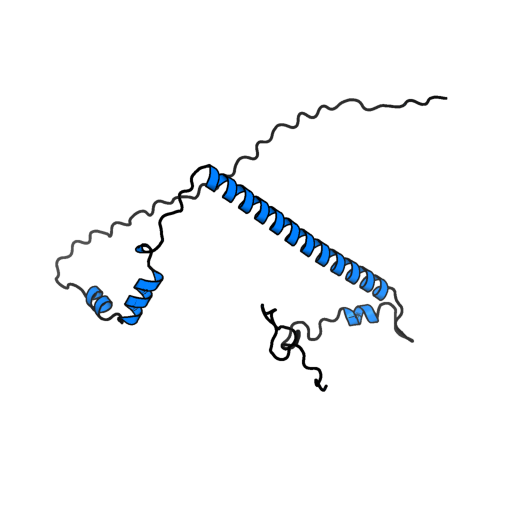.514 1.00 91.50 158 TYR A N 1
ATOM 1295 C CA . TYR A 1 158 ? -8.047 -15.378 3.993 1.00 91.50 158 TYR A CA 1
ATOM 1296 C C . TYR A 1 158 ? -6.810 -14.718 3.368 1.00 91.50 158 TYR A C 1
ATOM 1298 O O . TYR A 1 158 ? -6.929 -13.936 2.430 1.00 91.50 158 TYR A O 1
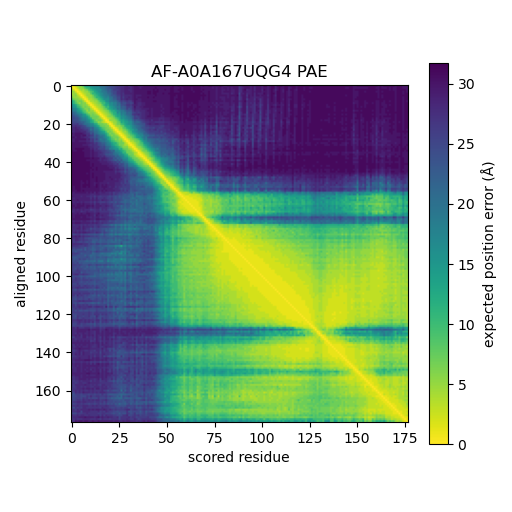ATOM 1306 N N . ALA A 1 159 ? -5.602 -15.060 3.825 1.00 90.69 159 ALA A N 1
ATOM 1307 C CA . ALA A 1 159 ? -4.347 -14.482 3.331 1.00 90.69 159 ALA A CA 1
ATOM 1308 C C . ALA A 1 159 ? -3.931 -14.960 1.915 1.00 90.69 159 ALA A C 1
ATOM 1310 O O . ALA A 1 159 ? -2.763 -14.838 1.535 1.00 90.69 159 ALA A O 1
ATOM 1311 N N . ARG A 1 160 ? -4.860 -15.515 1.125 1.00 90.38 160 ARG A N 1
ATOM 1312 C CA . ARG A 1 160 ? -4.599 -16.012 -0.233 1.00 90.38 160 ARG A CA 1
ATOM 1313 C C . ARG A 1 160 ? -4.375 -14.842 -1.208 1.00 90.38 160 ARG A C 1
ATOM 1315 O O . ARG A 1 160 ? -5.197 -13.927 -1.253 1.00 90.38 160 ARG A O 1
ATOM 1322 N N . PRO A 1 161 ? -3.297 -14.857 -2.015 1.00 94.06 161 PRO A N 1
ATOM 1323 C CA . PRO A 1 161 ? -3.069 -13.830 -3.024 1.00 94.06 161 PRO A CA 1
ATOM 1324 C C . PRO A 1 161 ? -4.062 -13.962 -4.184 1.00 94.06 161 PRO A C 1
ATOM 1326 O O . PRO A 1 161 ? -4.560 -15.048 -4.485 1.00 94.06 161 PRO A O 1
ATOM 1329 N N . GLN A 1 162 ? -4.310 -12.850 -4.872 1.00 94.38 162 GLN A N 1
ATOM 1330 C CA . GLN A 1 162 ? -5.099 -12.845 -6.101 1.00 94.38 162 GLN A CA 1
ATOM 1331 C C . GLN A 1 162 ? -4.358 -13.601 -7.216 1.00 94.38 162 GLN A C 1
ATOM 1333 O O . GLN A 1 162 ? -3.133 -13.523 -7.323 1.00 94.38 162 GLN A O 1
ATOM 1338 N N . THR A 1 163 ? -5.110 -14.339 -8.033 1.00 94.81 163 THR A N 1
ATOM 1339 C CA . THR A 1 163 ? -4.608 -15.108 -9.183 1.00 94.81 163 THR A CA 1
ATOM 1340 C C . THR A 1 163 ? -5.181 -14.536 -10.479 1.00 94.81 163 THR A C 1
ATOM 1342 O O . THR A 1 163 ? -6.263 -13.956 -10.470 1.00 94.81 163 THR A O 1
ATOM 1345 N N . GLU A 1 164 ? -4.455 -14.679 -11.592 1.00 96.62 164 GLU A N 1
ATOM 1346 C CA . GLU A 1 164 ? -4.860 -14.127 -12.901 1.00 96.62 164 GLU A CA 1
ATOM 1347 C C . GLU A 1 164 ? -6.135 -14.785 -13.459 1.00 96.62 164 GLU A C 1
ATOM 1349 O O . GLU A 1 164 ? -6.949 -14.137 -14.110 1.00 96.62 164 GLU A O 1
ATOM 1354 N N . THR A 1 165 ? -6.324 -16.080 -13.194 1.00 95.75 165 THR A N 1
ATOM 1355 C CA . THR A 1 165 ? -7.502 -16.858 -13.603 1.00 95.75 165 THR A CA 1
ATOM 1356 C C . THR A 1 165 ? -8.060 -17.604 -12.397 1.00 95.75 165 THR A C 1
ATOM 1358 O O . THR A 1 165 ? -7.261 -18.125 -11.613 1.00 95.75 165 THR A O 1
ATOM 1361 N N . PRO A 1 166 ? -9.393 -17.705 -12.249 1.00 96.00 166 PRO A N 1
ATOM 1362 C CA . PRO A 1 166 ? -9.996 -18.376 -11.104 1.00 96.00 166 PRO A CA 1
ATOM 1363 C C . PRO A 1 166 ? -9.675 -19.877 -11.090 1.00 96.00 166 PRO A C 1
ATOM 1365 O O . PRO A 1 166 ? -9.325 -20.476 -12.109 1.00 96.00 166 PRO A O 1
ATOM 1368 N N . ALA A 1 167 ? -9.820 -20.497 -9.918 1.00 94.06 167 ALA A N 1
ATOM 1369 C CA . ALA A 1 167 ? -9.751 -21.947 -9.780 1.00 94.06 167 ALA A CA 1
ATOM 1370 C C . ALA A 1 167 ? -10.957 -22.633 -10.453 1.00 94.06 167 ALA A C 1
ATOM 1372 O O . ALA A 1 167 ? -11.959 -21.991 -10.761 1.00 94.06 167 ALA A O 1
ATOM 1373 N N . ARG A 1 168 ? -10.871 -23.960 -10.646 1.00 95.69 168 ARG A N 1
ATOM 1374 C CA . ARG A 1 168 ? -11.991 -24.773 -11.167 1.00 95.69 168 ARG A CA 1
ATOM 1375 C C . ARG A 1 168 ? -13.253 -24.613 -10.320 1.00 95.69 168 ARG A C 1
ATOM 1377 O O . ARG A 1 168 ? -14.344 -24.519 -10.862 1.00 95.69 168 ARG A O 1
ATOM 1384 N N . GLU A 1 169 ? -13.067 -24.554 -9.009 1.00 94.50 169 GLU A N 1
ATOM 1385 C CA . GLU A 1 169 ? -14.088 -24.190 -8.041 1.00 94.50 169 GLU A CA 1
ATOM 1386 C C . GLU A 1 169 ? -13.654 -22.867 -7.388 1.00 94.50 169 GLU A C 1
ATOM 1388 O O . GLU A 1 169 ? -12.681 -22.853 -6.629 1.00 94.50 169 GLU A O 1
ATOM 1393 N N . PRO A 1 170 ? -14.284 -21.732 -7.737 1.00 92.75 170 PRO A N 1
ATOM 1394 C CA . PRO A 1 170 ? -13.842 -20.419 -7.268 1.00 92.75 170 PRO A CA 1
ATOM 1395 C C . PRO A 1 170 ? -14.204 -20.160 -5.802 1.00 92.75 170 PRO A C 1
ATOM 1397 O O . PRO A 1 170 ? -13.505 -19.405 -5.126 1.00 92.75 170 PRO A O 1
ATOM 1400 N N . TRP A 1 171 ? -15.287 -20.768 -5.317 1.00 93.69 171 TRP A N 1
ATOM 1401 C CA . TRP A 1 171 ? -15.793 -20.598 -3.964 1.00 93.69 171 TRP A CA 1
ATOM 1402 C C . TRP A 1 171 ? -16.443 -21.891 -3.476 1.00 93.69 171 TRP A C 1
ATOM 1404 O O . TRP A 1 171 ? -17.244 -22.478 -4.198 1.00 93.69 171 TRP A O 1
ATOM 1414 N N . ASN A 1 172 ? -16.115 -22.302 -2.250 1.00 93.62 172 ASN A N 1
ATOM 1415 C CA . ASN A 1 172 ? -16.708 -23.476 -1.620 1.00 93.62 172 ASN A CA 1
ATOM 1416 C C . ASN A 1 172 ? -18.007 -23.070 -0.907 1.00 93.62 172 ASN A C 1
ATOM 1418 O O . ASN A 1 172 ? -17.973 -22.391 0.122 1.00 93.62 172 ASN A O 1
ATOM 1422 N N . HIS A 1 173 ? -19.149 -23.471 -1.466 1.00 95.56 173 HIS A N 1
ATOM 1423 C CA . HIS A 1 173 ? -20.470 -23.220 -0.881 1.00 95.56 173 HIS A CA 1
ATOM 1424 C C . HIS A 1 173 ? -20.847 -24.220 0.224 1.00 95.56 173 HIS A C 1
ATOM 1426 O O . HIS A 1 173 ? -21.711 -23.912 1.041 1.00 95.56 173 HIS A O 1
ATOM 1432 N N . ASP A 1 174 ? -20.170 -25.367 0.291 1.00 96.12 174 ASP A N 1
ATOM 1433 C CA . ASP A 1 174 ? -20.433 -26.457 1.238 1.00 96.12 174 ASP A CA 1
ATOM 1434 C C . ASP A 1 174 ? -19.626 -26.324 2.542 1.00 96.12 174 ASP A C 1
ATOM 1436 O O . ASP A 1 174 ? -19.496 -27.281 3.312 1.00 96.12 174 ASP A O 1
ATOM 1440 N N . TRP A 1 175 ? -19.048 -25.147 2.797 1.00 93.31 175 TRP A N 1
ATOM 1441 C CA . TRP A 1 175 ? -18.283 -24.887 4.011 1.00 93.31 175 TRP A CA 1
ATOM 1442 C C . TRP A 1 175 ? -19.149 -25.105 5.262 1.00 93.31 175 TRP A C 1
ATOM 1444 O O . TRP A 1 175 ? -20.251 -24.564 5.378 1.00 93.31 175 TRP A O 1
ATOM 1454 N N . LYS A 1 176 ? -18.635 -25.903 6.206 1.00 91.56 176 LYS A N 1
ATOM 1455 C CA . LYS A 1 176 ? -19.270 -26.190 7.499 1.00 91.56 176 LYS A CA 1
ATOM 1456 C C . LYS A 1 176 ? -18.421 -25.600 8.635 1.00 91.56 176 LYS A C 1
ATOM 1458 O O . LYS A 1 176 ? -17.196 -25.709 8.544 1.00 91.56 176 LYS A O 1
ATOM 1463 N N . PRO A 1 177 ? -19.056 -24.987 9.652 1.00 85.12 177 PRO A N 1
ATOM 1464 C CA . PRO A 1 177 ? -18.374 -24.363 10.785 1.00 85.12 177 PRO A CA 1
ATOM 1465 C C . PRO A 1 177 ? -17.737 -25.371 11.747 1.00 85.12 177 PRO A C 1
ATOM 1467 O O . PRO A 1 177 ? -18.220 -26.527 11.814 1.00 85.12 177 PRO A O 1
#

Organism: NCBI:txid1081102

Foldseek 3Di:
DDDDDDDDDDDPPPPPPPPPPPPPPPPPPPPPPPPDPDDDDDDDDDPDPVVVVVVPPDVVVVVVCCVVVPPVPDDPDDDDDDVRVVVVVVVVVVVVVVVVVVVVVVVVVVVVVVVVVVVVLVVQQQDADPDPGDRNPVSVVVPDCPLCPDPPNDDPVVVDDDDPDADPDNDDPPDDD

Radius of gyration: 34.63 Å; Cα contacts (8 Å, |Δi|>4): 30; chains: 1; bounding box: 91×85×66 Å

InterPro domains:
  IPR042831 Large ribosomal subunit protein mL40, fungi [PTHR39150] (52-176)

Solvent-accessible surface area (backbone atoms only — not comparable to full-atom values): 11840 Å² total; per-residue (Å²): 140,83,89,85,82,89,81,82,82,87,80,88,76,80,75,73,83,72,69,78,75,76,77,69,75,70,76,80,77,70,72,78,76,79,77,73,76,83,89,74,91,73,92,75,95,76,90,54,76,66,61,52,54,62,66,68,46,50,68,66,58,54,50,49,51,57,63,73,70,41,74,86,73,57,77,77,84,86,82,68,58,72,73,58,45,53,53,51,50,50,54,52,53,51,51,54,49,51,53,50,52,53,50,54,49,52,52,48,52,53,49,50,52,49,52,54,52,47,54,54,48,54,52,35,41,72,35,62,34,89,81,93,43,56,66,22,47,58,35,59,60,71,68,56,70,80,60,56,87,48,94,75,46,68,58,73,82,73,71,61,77,90,67,99,64,81,56,99,71,78,71,79,84,82,74,76,134

Nearest PDB structures (foldseek):
  6ywy-assembly1_2  TM=9.041E-01  e=2.096E-12  Neurospora crassa

Secondary structure (DSSP, 8-state):
-----------------------------------PPP----------HHHHHHHSS-HHHHHHHHHHT-GGGSPPPPP--HHHHHHHHHHHHHHHHHHHHHHHHHHHHHHHHHHHHHHHHHHHHHSBPSSSPPBTHHHHHHT--TTTSSTTSS-TTT-PPP-SS--SSSS-TT---

pLDDT: mean 77.87, std 21.99, range [38.16, 98.69]

Mean predicted aligned error: 16.43 Å

Sequence (177 aa):
MAFSLNLFSTARATSALRSPATMLRLFSFTRPAHAAPPFIDGRGGSKPRSKRLLAARDPKIKILDKALYKLKFVPPPLRMGRNRYLRHWTIHRAWLLFRRQNRERRERELMQQYQSMHNACEELRHTAGPGLRDLGYLYRVAMEKKGVWRHGGIPIEYARPQTETPAREPWNHDWKP